Protein AF-0000000085539404 (afdb_homodimer)

Structure (mmCIF, N/CA/C/O backbone):
data_AF-0000000085539404-model_v1
#
loop_
_entity.id
_entity.type
_entity.pdbx_description
1 polymer 'Dynein light chain'
#
loop_
_atom_site.group_PDB
_atom_site.id
_atom_site.type_symbol
_atom_site.label_atom_id
_atom_site.label_alt_id
_atom_site.label_comp_id
_atom_site.label_asym_id
_atom_site.label_entity_id
_atom_site.label_seq_id
_atom_site.pdbx_PDB_ins_code
_atom_site.Cartn_x
_atom_site.Cartn_y
_atom_site.Cartn_z
_atom_site.occupancy
_atom_site.B_iso_or_equiv
_atom_site.auth_seq_id
_atom_site.auth_comp_id
_atom_site.auth_asym_id
_atom_site.auth_atom_id
_atom_site.pdbx_PDB_model_num
ATOM 1 N N . MET A 1 1 ? -11.352 10.844 -4.129 1 86.5 1 MET A N 1
ATOM 2 C CA . MET A 1 1 ? -11.898 11.07 -2.793 1 86.5 1 MET A CA 1
ATOM 3 C C . MET A 1 1 ? -12.414 12.5 -2.652 1 86.5 1 MET A C 1
ATOM 5 O O . MET A 1 1 ? -11.75 13.445 -3.074 1 86.5 1 MET A O 1
ATOM 9 N N . PRO A 1 2 ? -13.594 12.656 -1.964 1 87 2 PRO A N 1
ATOM 10 C CA . PRO A 1 2 ? -14.109 14.008 -1.736 1 87 2 PRO A CA 1
ATOM 11 C C . PRO A 1 2 ? -13.109 14.906 -1.017 1 87 2 PRO A C 1
ATOM 13 O O . PRO A 1 2 ? -12.375 14.438 -0.142 1 87 2 PRO A O 1
ATOM 16 N N . GLY A 1 3 ? -13.164 16.281 -1.336 1 88.19 3 GLY A N 1
ATOM 17 C CA . GLY A 1 3 ? -12.211 17.25 -0.795 1 88.19 3 GLY A CA 1
ATOM 18 C C . GLY A 1 3 ? -12.211 17.297 0.721 1 88.19 3 GLY A C 1
ATOM 19 O O . GLY A 1 3 ? -11.148 17.406 1.342 1 88.19 3 GLY A O 1
ATOM 20 N N . THR A 1 4 ? -13.391 17.234 1.238 1 89.56 4 THR A N 1
ATOM 21 C CA . THR A 1 4 ? -13.5 17.312 2.689 1 89.56 4 THR A CA 1
ATOM 22 C C . THR A 1 4 ? -12.789 16.141 3.352 1 89.56 4 THR A C 1
ATOM 24 O O . THR A 1 4 ? -12.148 16.297 4.391 1 89.56 4 THR A O 1
ATOM 27 N N . MET A 1 5 ? -12.93 14.992 2.771 1 88.38 5 MET A N 1
ATOM 28 C CA . MET A 1 5 ? -12.289 13.789 3.301 1 88.38 5 MET A CA 1
ATOM 29 C C . MET A 1 5 ? -10.773 13.875 3.172 1 88.38 5 MET A C 1
ATOM 31 O O . MET A 1 5 ? -10.047 13.5 4.09 1 88.38 5 MET A O 1
ATOM 35 N N . GLN A 1 6 ? -10.383 14.422 2.049 1 89.31 6 GLN A N 1
ATOM 36 C CA . GLN A 1 6 ? -8.945 14.594 1.837 1 89.31 6 GLN A CA 1
ATOM 37 C C . GLN A 1 6 ? -8.344 15.531 2.881 1 89.31 6 GLN A C 1
ATOM 39 O O . GLN A 1 6 ? -7.281 15.25 3.434 1 89.31 6 GLN A O 1
ATOM 44 N N . GLU A 1 7 ? -9.047 16.578 3.096 1 91.62 7 GLU A N 1
ATOM 45 C CA . GLU A 1 7 ? -8.578 17.547 4.082 1 91.62 7 GLU A CA 1
ATOM 46 C C . GLU A 1 7 ? -8.531 16.938 5.477 1 91.62 7 GLU A C 1
ATOM 48 O O . GLU A 1 7 ? -7.594 17.188 6.238 1 91.62 7 GLU A O 1
ATOM 53 N N . ARG A 1 8 ? -9.508 16.234 5.75 1 91.31 8 ARG A N 1
ATOM 54 C CA . ARG A 1 8 ? -9.539 15.57 7.051 1 91.31 8 ARG A CA 1
ATOM 55 C C . ARG A 1 8 ? -8.367 14.617 7.211 1 91.31 8 ARG A C 1
ATOM 57 O O . ARG A 1 8 ? -7.738 14.562 8.273 1 91.31 8 ARG A O 1
ATOM 64 N N . ALA A 1 9 ? -8.125 13.852 6.195 1 91.38 9 ALA A N 1
ATOM 65 C CA . ALA A 1 9 ? -6.992 12.922 6.238 1 91.38 9 ALA A CA 1
ATOM 66 C C . ALA A 1 9 ? -5.684 13.672 6.477 1 91.38 9 ALA A C 1
ATOM 68 O O . ALA A 1 9 ? -4.879 13.273 7.324 1 91.38 9 ALA A O 1
ATOM 69 N N . PHE A 1 10 ? -5.484 14.812 5.824 1 93.56 10 PHE A N 1
ATOM 70 C CA . PHE A 1 10 ? -4.266 15.602 5.945 1 93.56 10 PHE A CA 1
ATOM 71 C C . PHE A 1 10 ? -4.137 16.188 7.348 1 93.56 10 PHE A C 1
ATOM 73 O O . PHE A 1 10 ? -3.084 16.078 7.977 1 93.56 10 PHE A O 1
ATOM 80 N N . ARG A 1 11 ? -5.191 16.719 7.742 1 93.44 11 ARG A N 1
ATOM 81 C CA . ARG A 1 11 ? -5.168 17.391 9.039 1 93.44 11 ARG A CA 1
ATOM 82 C C . ARG A 1 11 ? -4.934 16.375 10.164 1 93.44 11 ARG A C 1
ATOM 84 O O . ARG A 1 11 ? -4.207 16.672 11.117 1 93.44 11 ARG A O 1
ATOM 91 N N . SER A 1 12 ? -5.582 15.258 10.055 1 92.94 12 SER A N 1
ATOM 92 C CA . SER A 1 12 ? -5.383 14.219 11.062 1 92.94 12 SER A CA 1
ATOM 93 C C . SER A 1 12 ? -3.932 13.75 11.086 1 92.94 12 SER A C 1
ATOM 95 O O . SER A 1 12 ? -3.363 13.539 12.164 1 92.94 12 SER A O 1
ATOM 97 N N . THR A 1 13 ? -3.361 13.594 9.953 1 92.56 13 THR A N 1
ATOM 98 C CA . THR A 1 13 ? -1.972 13.156 9.859 1 92.56 13 THR A CA 1
ATOM 99 C C . THR A 1 13 ? -1.034 14.203 10.461 1 92.56 13 THR A C 1
ATOM 101 O O . THR A 1 13 ? -0.138 13.867 11.234 1 92.56 13 THR A O 1
ATOM 104 N N . ARG A 1 14 ? -1.287 15.445 10.109 1 93.44 14 ARG A N 1
ATOM 105 C CA . ARG A 1 14 ? -0.462 16.531 10.633 1 93.44 14 ARG A CA 1
ATOM 106 C C . ARG A 1 14 ? -0.542 16.594 12.156 1 93.44 14 ARG A C 1
ATOM 108 O O . ARG A 1 14 ? 0.482 16.703 12.836 1 93.44 14 ARG A O 1
ATOM 115 N N . ALA A 1 15 ? -1.717 16.484 12.586 1 93.88 15 ALA A N 1
ATOM 116 C CA . ALA A 1 15 ? -1.908 16.516 14.031 1 93.88 15 ALA A CA 1
ATOM 117 C C . ALA A 1 15 ? -1.168 15.367 14.703 1 93.88 15 ALA A C 1
ATOM 119 O O . ALA A 1 15 ? -0.54 15.547 15.75 1 93.88 15 ALA A O 1
ATOM 120 N N . PHE A 1 16 ? -1.244 14.211 14.164 1 92.69 16 PHE A N 1
ATOM 121 C CA . PHE A 1 16 ? -0.59 13.031 14.719 1 92.69 16 PHE A CA 1
ATOM 122 C C . PHE A 1 16 ? 0.923 13.211 14.742 1 92.69 16 PHE A C 1
ATOM 124 O O . PHE A 1 16 ? 1.573 12.938 15.75 1 92.69 16 PHE A O 1
ATOM 131 N N . LEU A 1 17 ? 1.469 13.688 13.672 1 92.06 17 LEU A N 1
ATOM 132 C CA . LEU A 1 17 ? 2.916 13.859 13.594 1 92.06 17 LEU A CA 1
ATOM 133 C C . LEU A 1 17 ? 3.391 14.945 14.547 1 92.06 17 LEU A C 1
ATOM 135 O O . LEU A 1 17 ? 4.453 14.812 15.164 1 92.06 17 LEU A O 1
ATOM 139 N N . ASP A 1 18 ? 2.613 16 14.617 1 92.69 18 ASP A N 1
ATOM 140 C CA . ASP A 1 18 ? 2.953 17.078 15.547 1 92.69 18 ASP A CA 1
ATOM 141 C C . ASP A 1 18 ? 2.957 16.562 16.984 1 92.69 18 ASP A C 1
ATOM 143 O O . ASP A 1 18 ? 3.816 16.953 17.781 1 92.69 18 ASP A O 1
ATOM 147 N N . ALA A 1 19 ? 2.006 15.742 17.266 1 92.44 19 ALA A N 1
ATOM 148 C CA . ALA A 1 19 ? 1.907 15.188 18.609 1 92.44 19 ALA A CA 1
ATOM 149 C C . ALA A 1 19 ? 3.072 14.25 18.906 1 92.44 19 ALA A C 1
ATOM 151 O O . ALA A 1 19 ? 3.436 14.047 20.062 1 92.44 19 ALA A O 1
ATOM 152 N N . ASN A 1 20 ? 3.6 13.633 17.953 1 88.75 20 ASN A N 1
ATOM 153 C CA . ASN A 1 20 ? 4.699 12.688 18.109 1 88.75 20 ASN A CA 1
ATOM 154 C C . ASN A 1 20 ? 6.012 13.258 17.578 1 88.75 20 ASN A C 1
ATOM 156 O O . ASN A 1 20 ? 6.883 12.516 17.125 1 88.75 20 ASN A O 1
ATOM 160 N N . CYS A 1 21 ? 6.156 14.516 17.656 1 81.06 21 CYS A N 1
ATOM 161 C CA . CYS A 1 21 ? 7.277 15.227 17.062 1 81.06 21 CYS A CA 1
ATOM 162 C C . CYS A 1 21 ? 8.578 14.898 17.766 1 81.06 21 CYS A C 1
ATOM 164 O O . CYS A 1 21 ? 9.664 15.102 17.219 1 81.06 21 CYS A O 1
ATOM 166 N N . HIS A 1 22 ? 8.484 14.344 18.828 1 85.31 22 HIS A N 1
ATOM 167 C CA . HIS A 1 22 ? 9.672 14.008 19.594 1 85.31 22 HIS A CA 1
ATOM 168 C C . HIS A 1 22 ? 10.328 12.734 19.062 1 85.31 22 HIS A C 1
ATOM 170 O O . HIS A 1 22 ? 11.484 12.445 19.391 1 85.31 22 HIS A O 1
ATOM 176 N N . ASP A 1 23 ? 9.539 12.008 18.344 1 79 23 ASP A N 1
ATOM 177 C CA . ASP A 1 23 ? 10.078 10.797 17.734 1 79 23 ASP A CA 1
ATOM 178 C C . ASP A 1 23 ? 10.891 11.133 16.484 1 79 23 ASP A C 1
ATOM 180 O O . ASP A 1 23 ? 10.336 11.531 15.461 1 79 23 ASP A O 1
ATOM 184 N N . LYS A 1 24 ? 12.297 11.039 16.547 1 78.44 24 LYS A N 1
ATOM 185 C CA . LYS A 1 24 ? 13.195 11.422 15.461 1 78.44 24 LYS A CA 1
ATOM 186 C C . LYS A 1 24 ? 13.125 10.438 14.305 1 78.44 24 LYS A C 1
ATOM 188 O O . LYS A 1 24 ? 13.461 10.781 13.164 1 78.44 24 LYS A O 1
ATOM 193 N N . ARG A 1 25 ? 12.742 9.242 14.602 1 78.56 25 ARG A N 1
ATOM 194 C CA . ARG A 1 25 ? 12.641 8.227 13.562 1 78.56 25 ARG A CA 1
ATOM 195 C C . ARG A 1 25 ? 11.328 7.449 13.688 1 78.56 25 ARG A C 1
ATOM 197 O O . ARG A 1 25 ? 11.32 6.309 14.156 1 78.56 25 ARG A O 1
ATOM 204 N N . PRO A 1 26 ? 10.281 8.133 13.227 1 83.06 26 PRO A N 1
ATOM 205 C CA . PRO A 1 26 ? 9.008 7.414 13.367 1 83.06 26 PRO A CA 1
ATOM 206 C C . PRO A 1 26 ? 8.945 6.152 12.508 1 83.06 26 PRO A C 1
ATOM 208 O O . PRO A 1 26 ? 9.438 6.152 11.367 1 83.06 26 PRO A O 1
ATOM 211 N N . ASN A 1 27 ? 8.547 5.125 13.117 1 87.19 27 ASN A N 1
ATOM 212 C CA . ASN A 1 27 ? 8.312 3.891 12.375 1 87.19 27 ASN A CA 1
ATOM 213 C C . ASN A 1 27 ? 7.152 4.039 11.391 1 87.19 27 ASN A C 1
ATOM 215 O O . ASN A 1 27 ? 6.012 4.266 11.805 1 87.19 27 ASN A O 1
ATOM 219 N N . PRO A 1 28 ? 7.523 3.877 10.141 1 90.25 28 PRO A N 1
ATOM 220 C CA . PRO A 1 28 ? 6.473 4.102 9.141 1 90.25 28 PRO A CA 1
ATOM 221 C C . PRO A 1 28 ? 5.289 3.156 9.305 1 90.25 28 PRO A C 1
ATOM 223 O O . PRO A 1 28 ? 4.148 3.535 9.023 1 90.25 28 PRO A O 1
ATOM 226 N N . THR A 1 29 ? 5.508 1.984 9.727 1 90.19 29 THR A N 1
ATOM 227 C CA . THR A 1 29 ? 4.422 1.031 9.945 1 90.19 29 THR A CA 1
ATOM 228 C C . THR A 1 29 ? 3.475 1.527 11.031 1 90.19 29 THR A C 1
ATOM 230 O O . THR A 1 29 ? 2.254 1.43 10.891 1 90.19 29 THR A O 1
ATOM 233 N N . ARG A 1 30 ? 4.039 2.016 12.023 1 90.31 30 ARG A N 1
ATOM 234 C CA . ARG A 1 30 ? 3.23 2.547 13.117 1 90.31 30 ARG A CA 1
ATOM 235 C C . ARG A 1 30 ? 2.449 3.779 12.672 1 90.31 30 ARG A C 1
ATOM 237 O O . ARG A 1 30 ? 1.297 3.967 13.07 1 90.31 30 ARG A O 1
ATOM 244 N N . LEU A 1 31 ? 3.053 4.531 11.891 1 92.31 31 LEU A N 1
ATOM 245 C CA . LEU A 1 31 ? 2.375 5.703 11.352 1 92.31 31 LEU A CA 1
ATOM 246 C C . LEU A 1 31 ? 1.154 5.297 10.539 1 92.31 31 LEU A C 1
ATOM 248 O O . LEU A 1 31 ? 0.063 5.836 10.727 1 92.31 31 LEU A O 1
ATOM 252 N N . ALA A 1 32 ? 1.372 4.34 9.688 1 93.25 32 ALA A N 1
ATOM 253 C CA . ALA A 1 32 ? 0.282 3.861 8.836 1 93.25 32 ALA A CA 1
ATOM 254 C C . ALA A 1 32 ? -0.858 3.297 9.68 1 93.25 32 ALA A C 1
ATOM 256 O O . ALA A 1 32 ? -2.029 3.586 9.43 1 93.25 32 ALA A O 1
ATOM 257 N N . MET A 1 33 ? -0.507 2.539 10.68 1 89.94 33 MET A N 1
ATOM 258 C CA . MET A 1 33 ? -1.498 1.92 11.555 1 89.94 33 MET A CA 1
ATOM 259 C C . MET A 1 33 ? -2.307 2.98 12.297 1 89.94 33 MET A C 1
ATOM 261 O O . MET A 1 33 ? -3.539 2.938 12.297 1 89.94 33 MET A O 1
ATOM 265 N N . CYS A 1 34 ? -1.654 3.926 12.891 1 90.56 34 CYS A N 1
ATOM 266 C CA . CYS A 1 34 ? -2.316 4.949 13.695 1 90.56 34 CYS A CA 1
ATOM 267 C C . CYS A 1 34 ? -3.205 5.832 12.828 1 90.56 34 CYS A C 1
ATOM 269 O O . CYS A 1 34 ? -4.332 6.148 13.203 1 90.56 34 CYS A O 1
ATOM 271 N N . LEU A 1 35 ? -2.709 6.156 11.719 1 90.56 35 LEU A N 1
ATOM 272 C CA . LEU A 1 35 ? -3.482 7.012 10.828 1 90.56 35 LEU A CA 1
ATOM 273 C C . LEU A 1 35 ? -4.75 6.309 10.359 1 90.56 35 LEU A C 1
ATOM 275 O O . LEU A 1 35 ? -5.832 6.902 10.352 1 90.56 35 LEU A O 1
ATOM 279 N N . LYS A 1 36 ? -4.598 5.113 9.922 1 88.69 36 LYS A N 1
ATOM 280 C CA . LYS A 1 36 ? -5.773 4.352 9.508 1 88.69 36 LYS A CA 1
ATOM 281 C C . LYS A 1 36 ? -6.801 4.277 10.633 1 88.69 36 LYS A C 1
ATOM 283 O O . LYS A 1 36 ? -7.992 4.488 10.406 1 88.69 36 LYS A O 1
ATOM 288 N N . LYS A 1 37 ? -6.348 3.99 11.742 1 87.25 37 LYS A N 1
ATOM 289 C CA . LYS A 1 37 ? -7.25 3.865 12.883 1 87.25 37 LYS A CA 1
ATOM 290 C C . LYS A 1 37 ? -7.965 5.184 13.164 1 87.25 37 LYS A C 1
ATOM 292 O O . LYS A 1 37 ? -9.18 5.207 13.391 1 87.25 37 LYS A O 1
ATOM 297 N N . VAL A 1 38 ? -7.246 6.234 13.141 1 85.75 38 VAL A N 1
ATOM 298 C CA . VAL A 1 38 ? -7.801 7.555 13.414 1 85.75 38 VAL A CA 1
ATOM 299 C C . VAL A 1 38 ? -8.82 7.918 12.336 1 85.75 38 VAL A C 1
ATOM 301 O O . VAL A 1 38 ? -9.914 8.391 12.641 1 85.75 38 VAL A O 1
ATOM 304 N N . LEU A 1 39 ? -8.492 7.59 11.156 1 84.12 39 LEU A N 1
ATOM 305 C CA . LEU A 1 39 ? -9.344 7.98 10.039 1 84.12 39 LEU A CA 1
ATOM 306 C C . LEU A 1 39 ? -10.578 7.086 9.961 1 84.12 39 LEU A C 1
ATOM 308 O O . LEU A 1 39 ? -11.688 7.57 9.719 1 84.12 39 LEU A O 1
ATOM 312 N N . VAL A 1 40 ? -10.359 5.871 10.109 1 77.56 40 VAL A N 1
ATOM 313 C CA . VAL A 1 40 ? -11.469 4.93 10.031 1 77.56 40 VAL A CA 1
ATOM 314 C C . VAL A 1 40 ? -12.43 5.176 11.195 1 77.56 40 VAL A C 1
ATOM 316 O O . VAL A 1 40 ? -13.641 4.945 11.07 1 77.56 40 VAL A O 1
ATOM 319 N N . GLY A 1 41 ? -11.922 5.566 12.281 1 78.12 41 GLY A N 1
ATOM 320 C CA . GLY A 1 41 ? -12.758 5.922 13.414 1 78.12 41 GLY A CA 1
ATOM 321 C C . GLY A 1 41 ? -13.562 7.188 13.195 1 78.12 41 GLY A C 1
ATOM 322 O O . GLY A 1 41 ? -14.539 7.438 13.906 1 78.12 41 GLY A O 1
ATOM 323 N N . ASP A 1 42 ? -13.195 7.832 12.219 1 77.94 42 ASP A N 1
ATOM 324 C CA . ASP A 1 42 ? -13.875 9.078 11.875 1 77.94 42 ASP A CA 1
ATOM 325 C C . ASP A 1 42 ? -15.125 8.812 11.047 1 77.94 42 ASP A C 1
ATOM 327 O O . ASP A 1 42 ? -15.164 7.867 10.25 1 77.94 42 ASP A O 1
ATOM 331 N N . GLN A 1 43 ? -16.188 9.578 11.234 1 73.31 43 GLN A N 1
ATOM 332 C CA . GLN A 1 43 ? -17.5 9.391 10.602 1 73.31 43 GLN A CA 1
ATOM 333 C C . GLN A 1 43 ? -17.391 9.453 9.078 1 73.31 43 GLN A C 1
ATOM 335 O O . GLN A 1 43 ? -18.141 8.789 8.367 1 73.31 43 GLN A O 1
ATOM 340 N N . GLU A 1 44 ? -16.484 10.242 8.711 1 73.19 44 GLU A N 1
ATOM 341 C CA . GLU A 1 44 ? -16.344 10.43 7.273 1 73.19 44 GLU A CA 1
ATOM 342 C C . GLU A 1 44 ? -15.766 9.18 6.605 1 73.19 44 GLU A C 1
ATOM 344 O O . GLU A 1 44 ? -16.094 8.867 5.465 1 73.19 44 GLU A O 1
ATOM 349 N N . PHE A 1 45 ? -14.93 8.508 7.316 1 77.38 45 PHE A N 1
ATOM 350 C CA . PHE A 1 45 ? -14.273 7.324 6.781 1 77.38 45 PHE A CA 1
ATOM 351 C C . PHE A 1 45 ? -14.992 6.059 7.238 1 77.38 45 PHE A C 1
ATOM 353 O O . PHE A 1 45 ? -14.734 4.973 6.711 1 77.38 45 PHE A O 1
ATOM 360 N N . ASP A 1 46 ? -15.758 6.168 8.312 1 63.75 46 ASP A N 1
ATOM 361 C CA . ASP A 1 46 ? -16.406 5.07 9.016 1 63.75 46 ASP A CA 1
ATOM 362 C C . ASP A 1 46 ? -17.406 4.352 8.109 1 63.75 46 ASP A C 1
ATOM 364 O O . ASP A 1 46 ? -18.297 3.635 8.594 1 63.75 46 ASP A O 1
ATOM 368 N N . GLY A 1 47 ? -17.438 4.723 6.969 1 54.44 47 GLY A N 1
ATOM 369 C CA . GLY A 1 47 ? -18.5 3.949 6.352 1 54.44 47 GLY A CA 1
ATOM 370 C C . GLY A 1 47 ? -18.469 2.48 6.727 1 54.44 47 GLY A C 1
ATOM 371 O O . GLY A 1 47 ? -17.562 2.037 7.441 1 54.44 47 GLY A O 1
ATOM 372 N N . ALA A 1 48 ? -19.594 1.77 6.512 1 47.34 48 ALA A N 1
ATOM 373 C CA . ALA A 1 48 ? -19.906 0.388 6.871 1 47.34 48 ALA A CA 1
ATOM 374 C C . ALA A 1 48 ? -18.641 -0.479 6.855 1 47.34 48 ALA A C 1
ATOM 376 O O . ALA A 1 48 ? -18.562 -1.486 7.562 1 47.34 48 ALA A O 1
ATOM 377 N N . TYR A 1 49 ? -17.609 -0.227 5.973 1 50.41 49 TYR A N 1
ATOM 378 C CA . TYR A 1 49 ? -16.641 -1.306 5.82 1 50.41 49 TYR A CA 1
ATOM 379 C C . TYR A 1 49 ? -15.227 -0.803 6.066 1 50.41 49 TYR A C 1
ATOM 381 O O . TYR A 1 49 ? -14.5 -0.484 5.121 1 50.41 49 TYR A O 1
ATOM 389 N N . GLY A 1 50 ? -14.922 -0.213 7.254 1 54.22 50 GLY A N 1
ATOM 390 C CA . GLY A 1 50 ? -13.578 0.09 7.723 1 54.22 50 GLY A CA 1
ATOM 391 C C . GLY A 1 50 ? -12.539 -0.894 7.227 1 54.22 50 GLY A C 1
ATOM 392 O O . GLY A 1 50 ? -11.383 -0.524 7.008 1 54.22 50 GLY A O 1
ATOM 393 N N . LEU A 1 51 ? -13 -2.096 6.93 1 62.62 51 LEU A N 1
ATOM 394 C CA . LEU A 1 51 ? -12.164 -3.213 6.516 1 62.62 51 LEU A CA 1
ATOM 395 C C . LEU A 1 51 ? -11.609 -2.99 5.109 1 62.62 51 LEU A C 1
ATOM 397 O O . LEU A 1 51 ? -10.625 -3.613 4.719 1 62.62 51 LEU A O 1
ATOM 401 N N . ALA A 1 52 ? -12.125 -1.865 4.57 1 76.19 52 ALA A N 1
ATOM 402 C CA . ALA A 1 52 ? -11.766 -1.732 3.16 1 76.19 52 ALA A CA 1
ATOM 403 C C . ALA A 1 52 ? -10.672 -0.683 2.969 1 76.19 52 ALA A C 1
ATOM 405 O O . ALA A 1 52 ? -10.203 -0.465 1.849 1 76.19 52 ALA A O 1
ATOM 406 N N . TRP A 1 53 ? -10.328 -0.029 4.125 1 86 53 TRP A N 1
ATOM 407 C CA . TRP A 1 53 ? -9.32 1.013 3.988 1 86 53 TRP A CA 1
ATOM 408 C C . TRP A 1 53 ? -7.918 0.446 4.207 1 86 53 TRP A C 1
ATOM 410 O O . TRP A 1 53 ? -7.711 -0.386 5.094 1 86 53 TRP A O 1
ATOM 420 N N . HIS A 1 54 ? -6.965 0.913 3.48 1 88.94 54 HIS A N 1
ATOM 421 C CA . HIS A 1 54 ? -5.547 0.581 3.537 1 88.94 54 HIS A CA 1
ATOM 422 C C . HIS A 1 54 ? -4.688 1.84 3.598 1 88.94 54 HIS A C 1
ATOM 424 O O . HIS A 1 54 ? -4.992 2.838 2.941 1 88.94 54 HIS A O 1
ATOM 430 N N . CYS A 1 55 ? -3.672 1.756 4.387 1 92.94 55 CYS A N 1
ATOM 431 C CA . CYS A 1 55 ? -2.795 2.916 4.512 1 92.94 55 CYS A CA 1
ATOM 432 C C . CYS A 1 55 ? -1.332 2.508 4.395 1 92.94 55 CYS A C 1
ATOM 434 O O . CYS A 1 55 ? -0.915 1.5 4.965 1 92.94 55 CYS A O 1
ATOM 436 N N . ILE A 1 56 ? -0.603 3.252 3.652 1 93.69 56 ILE A N 1
ATOM 437 C CA . ILE A 1 56 ? 0.846 3.129 3.533 1 93.69 56 ILE A CA 1
ATOM 438 C C . ILE A 1 56 ? 1.513 4.422 3.998 1 93.69 56 ILE A C 1
ATOM 440 O O . ILE A 1 56 ? 0.925 5.5 3.9 1 93.69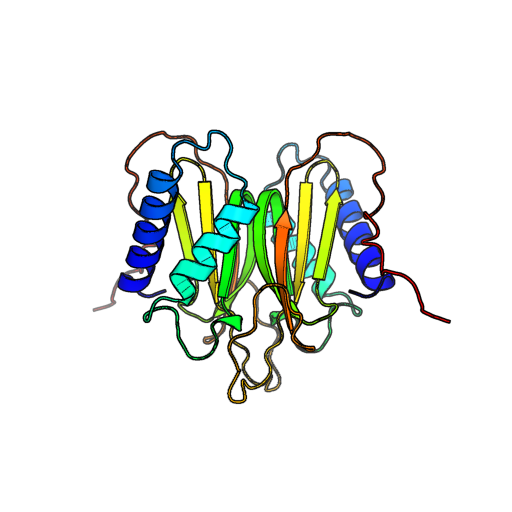 56 ILE A O 1
ATOM 444 N N . ALA A 1 57 ? 2.662 4.332 4.559 1 93.62 57 ALA A N 1
ATOM 445 C CA . ALA A 1 57 ? 3.479 5.48 4.953 1 93.62 57 ALA A CA 1
ATOM 446 C C . ALA A 1 57 ? 4.949 5.242 4.633 1 93.62 57 ALA A C 1
ATOM 448 O O . ALA A 1 57 ? 5.488 4.164 4.91 1 93.62 57 ALA A O 1
ATOM 449 N N . GLY A 1 58 ? 5.547 6.211 4.062 1 91.44 58 GLY A N 1
ATOM 450 C CA . GLY A 1 58 ? 6.961 6.012 3.785 1 91.44 58 GLY A CA 1
ATOM 451 C C . GLY A 1 58 ? 7.598 7.18 3.057 1 91.44 58 GLY A C 1
ATOM 452 O O . GLY A 1 58 ? 6.918 8.156 2.725 1 91.44 58 GLY A O 1
ATOM 453 N N . LYS A 1 59 ? 8.906 7.004 2.83 1 87.81 59 LYS A N 1
ATOM 454 C CA . LYS A 1 59 ? 9.703 8.055 2.203 1 87.81 59 LYS A CA 1
ATOM 455 C C . LYS A 1 59 ? 10 7.727 0.744 1 87.81 59 LYS A C 1
ATOM 457 O O . LYS A 1 59 ? 10.055 8.625 -0.102 1 87.81 59 LYS A O 1
ATOM 462 N N . SER A 1 60 ? 10.141 6.457 0.458 1 87.88 60 SER A N 1
ATOM 463 C CA . SER A 1 60 ? 10.539 6.027 -0.876 1 87.88 60 SER A CA 1
ATOM 464 C C . SER A 1 60 ? 9.875 4.715 -1.26 1 87.88 60 SER A C 1
ATOM 466 O O . SER A 1 60 ? 10.297 3.643 -0.827 1 87.88 60 SER A O 1
ATOM 468 N N . PHE A 1 61 ? 8.914 4.816 -2.053 1 90.44 61 PHE A N 1
ATOM 469 C CA . PHE A 1 61 ? 8.18 3.643 -2.512 1 90.44 61 PHE A CA 1
ATOM 470 C C . PHE A 1 61 ? 7.238 4.008 -3.656 1 90.44 61 PHE A C 1
ATOM 472 O O . PHE A 1 61 ? 7.059 5.188 -3.969 1 90.44 61 PHE A O 1
ATOM 479 N N . GLY A 1 62 ? 6.754 3.041 -4.277 1 91.44 62 GLY A N 1
ATOM 480 C CA . GLY A 1 62 ? 5.699 3.117 -5.273 1 91.44 62 GLY A CA 1
ATOM 481 C C . GLY A 1 62 ? 4.617 2.07 -5.082 1 91.44 62 GLY A C 1
ATOM 482 O O . GLY A 1 62 ? 4.816 1.089 -4.363 1 91.44 62 GLY A O 1
ATOM 483 N N . SER A 1 63 ? 3.471 2.396 -5.664 1 90.56 63 SER A N 1
ATOM 484 C CA . SER A 1 63 ? 2.369 1.461 -5.473 1 90.56 63 SER A CA 1
ATOM 485 C C . SER A 1 63 ? 1.519 1.339 -6.73 1 90.56 63 SER A C 1
ATOM 487 O O . SER A 1 63 ? 1.457 2.27 -7.539 1 90.56 63 SER A O 1
ATOM 489 N N . PHE A 1 64 ? 1.031 0.194 -6.961 1 90 64 PHE A N 1
ATOM 490 C CA . PHE A 1 64 ? 0.017 -0.103 -7.965 1 90 64 PHE A CA 1
ATOM 491 C C . PHE A 1 64 ? -1.153 -0.857 -7.344 1 90 64 PHE A C 1
ATOM 493 O O . PHE A 1 64 ? -1.098 -2.078 -7.188 1 90 64 PHE A O 1
ATOM 500 N N . VAL A 1 65 ? -2.23 -0.017 -7.027 1 88.56 65 VAL A N 1
ATOM 501 C CA . VAL A 1 65 ? -3.342 -0.571 -6.262 1 88.56 65 VAL A CA 1
ATOM 502 C C . VAL A 1 65 ? -4.656 -0.293 -6.984 1 88.56 65 VAL A C 1
ATOM 504 O O . VAL A 1 65 ? -4.742 0.629 -7.801 1 88.56 65 VAL A O 1
ATOM 507 N N . THR A 1 66 ? -5.594 -1.164 -6.699 1 84 66 THR A N 1
ATOM 508 C CA . THR A 1 66 ? -6.953 -0.974 -7.191 1 84 66 THR A CA 1
ATOM 509 C C . THR A 1 66 ? -7.863 -0.462 -6.078 1 84 66 THR A C 1
ATOM 511 O O . THR A 1 66 ? -7.91 -1.043 -4.992 1 84 66 THR A O 1
ATOM 514 N N . HIS A 1 67 ? -8.461 0.686 -6.383 1 81.38 67 HIS A N 1
ATOM 515 C CA . HIS A 1 67 ? -9.305 1.282 -5.355 1 81.38 67 HIS A CA 1
ATOM 516 C C . HIS A 1 67 ? -10.656 1.697 -5.922 1 81.38 67 HIS A C 1
ATOM 518 O O . HIS A 1 67 ? -10.82 1.783 -7.145 1 81.38 67 HIS A O 1
ATOM 524 N N . ALA A 1 68 ? -11.609 1.806 -5.035 1 82.06 68 ALA A N 1
ATOM 525 C CA . ALA A 1 68 ? -12.914 2.326 -5.426 1 82.06 68 ALA A CA 1
ATOM 526 C C . ALA A 1 68 ? -12.797 3.75 -5.961 1 82.06 68 ALA A C 1
ATOM 528 O O . ALA A 1 68 ? -11.938 4.516 -5.523 1 82.06 68 ALA A O 1
ATOM 529 N N . ASN A 1 69 ? -13.672 3.996 -6.879 1 79.19 69 ASN A N 1
ATOM 530 C CA . ASN A 1 69 ? -13.695 5.363 -7.391 1 79.19 69 ASN A CA 1
ATOM 531 C C . ASN A 1 69 ? -13.969 6.375 -6.281 1 79.19 69 ASN A C 1
ATOM 533 O O . ASN A 1 69 ? -14.938 6.23 -5.527 1 79.19 69 ASN A O 1
ATOM 537 N N . GLY A 1 70 ? -13.062 7.355 -6.129 1 81.56 70 GLY A N 1
ATOM 538 C CA . GLY A 1 70 ? -13.188 8.352 -5.078 1 81.56 70 GLY A CA 1
ATOM 539 C C . GLY A 1 70 ? -12.695 7.871 -3.729 1 81.56 70 GLY A C 1
ATOM 540 O O . GLY A 1 70 ? -12.938 8.516 -2.705 1 81.56 70 GLY A O 1
ATOM 541 N N . GLY A 1 71 ? -12.148 6.699 -3.744 1 85.44 71 GLY A N 1
ATOM 542 C CA . GLY A 1 71 ? -11.664 6.109 -2.504 1 85.44 71 GLY A CA 1
ATOM 543 C C . GLY A 1 71 ? -10.156 6.16 -2.365 1 85.44 71 GLY A C 1
ATOM 544 O O . GLY A 1 71 ? -9.555 5.297 -1.723 1 85.44 71 GLY A O 1
ATOM 545 N N . PHE A 1 72 ? -9.578 7.172 -3.016 1 88 72 PHE A N 1
ATOM 546 C CA . PHE A 1 72 ? -8.125 7.242 -2.969 1 88 72 PHE A CA 1
ATOM 547 C C . PHE A 1 72 ? -7.66 8.664 -2.695 1 88 72 PHE A C 1
ATOM 549 O O . PHE A 1 72 ? -8.172 9.617 -3.285 1 88 72 PHE A O 1
ATOM 556 N N . VAL A 1 73 ? -6.668 8.766 -1.768 1 89.12 73 VAL A N 1
ATOM 557 C CA . VAL A 1 73 ? -5.977 10.031 -1.551 1 89.12 73 VAL A CA 1
ATOM 558 C C . VAL A 1 73 ? -4.488 9.781 -1.323 1 89.12 73 VAL A C 1
ATOM 560 O O . VAL A 1 73 ? -4.109 8.758 -0.75 1 89.12 73 VAL A O 1
ATOM 563 N N . TYR A 1 74 ? -3.707 10.664 -1.878 1 88.38 74 TYR A N 1
ATOM 564 C CA . TYR A 1 74 ? -2.26 10.656 -1.707 1 88.38 74 TYR A CA 1
ATOM 565 C C . TYR A 1 74 ? -1.75 12.031 -1.307 1 88.38 74 TYR A C 1
ATOM 567 O O . TYR A 1 74 ? -2.01 13.023 -1.997 1 88.38 74 TYR A O 1
ATOM 575 N N . PHE A 1 75 ? -1.001 12.078 -0.172 1 88.62 75 PHE A N 1
ATOM 576 C CA . PHE A 1 75 ? -0.469 13.359 0.27 1 88.62 75 PHE A CA 1
ATOM 577 C C . PHE A 1 75 ? 0.855 13.18 1.001 1 88.62 75 PHE A C 1
ATOM 579 O O . PHE A 1 75 ? 1.23 12.055 1.341 1 88.62 75 PHE A O 1
ATOM 586 N N . SER A 1 76 ? 1.573 14.242 1.187 1 88.62 76 SER A N 1
ATOM 587 C CA . SER A 1 76 ? 2.859 14.219 1.878 1 88.62 76 SER A CA 1
ATOM 588 C C . SER A 1 76 ? 2.855 15.156 3.084 1 88.62 76 SER A C 1
ATOM 590 O O . SER A 1 76 ? 2.236 16.219 3.049 1 88.62 76 SER A O 1
ATOM 592 N N . VAL A 1 77 ? 3.479 14.664 4.145 1 88.38 77 VAL A N 1
ATOM 593 C CA . VAL A 1 77 ? 3.717 15.469 5.336 1 88.38 77 VAL A CA 1
ATOM 594 C C . VAL A 1 77 ? 5.152 15.281 5.812 1 88.38 77 VAL A C 1
ATOM 596 O O . VAL A 1 77 ? 5.566 14.156 6.125 1 88.38 77 VAL A O 1
ATOM 599 N N . ASP A 1 78 ? 5.984 16.344 6.004 1 86.62 78 ASP A N 1
ATOM 600 C CA . ASP A 1 78 ? 7.352 16.312 6.508 1 86.62 78 ASP A CA 1
ATOM 601 C C . ASP A 1 78 ? 8.172 15.242 5.789 1 86.62 78 ASP A C 1
ATOM 603 O O . ASP A 1 78 ? 8.828 14.422 6.43 1 86.62 78 ASP A O 1
ATOM 607 N N . ASN A 1 79 ? 8.148 15.031 4.605 1 83.69 79 ASN A N 1
ATOM 608 C CA . ASN A 1 79 ? 8.945 14.164 3.746 1 83.69 79 ASN A CA 1
ATOM 609 C C . ASN A 1 79 ? 8.43 12.727 3.768 1 83.69 79 ASN A C 1
ATOM 611 O O . ASN A 1 79 ? 9.125 11.805 3.328 1 83.69 79 ASN A O 1
ATOM 615 N N . LEU A 1 80 ? 7.309 12.555 4.391 1 89.38 80 LEU A N 1
ATOM 616 C CA . LEU A 1 80 ? 6.637 11.266 4.355 1 89.38 80 LEU A CA 1
ATOM 617 C C . LEU A 1 80 ? 5.422 11.312 3.432 1 89.38 80 LEU A C 1
ATOM 619 O O . LEU A 1 80 ? 4.707 12.312 3.387 1 89.38 80 LEU A O 1
ATOM 623 N N . CYS A 1 81 ? 5.234 10.211 2.764 1 90 81 CYS A N 1
ATOM 624 C CA . CYS A 1 81 ? 4.07 10.094 1.889 1 90 81 CYS A CA 1
ATOM 625 C C . CYS A 1 81 ? 3.061 9.102 2.453 1 90 81 CYS A C 1
ATOM 627 O O . CYS A 1 81 ? 3.439 8.102 3.064 1 90 81 CYS A O 1
ATOM 629 N N . PHE A 1 82 ? 1.735 9.445 2.174 1 91.44 82 PHE A N 1
ATOM 630 C CA . PHE A 1 82 ? 0.659 8.664 2.766 1 91.44 82 PHE A CA 1
ATOM 631 C C . PHE A 1 82 ? -0.415 8.352 1.73 1 91.44 82 PHE A C 1
ATOM 633 O O . PHE A 1 82 ? -1.385 9.094 1.589 1 91.44 82 PHE A O 1
ATOM 640 N N . PRO A 1 83 ? -0.307 7.285 1.051 1 91.62 83 PRO A N 1
ATOM 641 C CA . PRO A 1 83 ? -1.469 6.805 0.298 1 91.62 83 PRO A CA 1
ATOM 642 C C . PRO A 1 83 ? -2.518 6.145 1.188 1 91.62 83 PRO A C 1
ATOM 644 O O . PRO A 1 83 ? -2.182 5.301 2.023 1 91.62 83 PRO A O 1
ATOM 647 N N . LEU A 1 84 ? -3.701 6.59 1.052 1 90.31 84 LEU A N 1
ATOM 648 C CA . LEU A 1 84 ? -4.891 6.027 1.685 1 90.31 84 LEU A CA 1
ATOM 649 C C . LEU A 1 84 ? -5.945 5.672 0.642 1 90.31 84 LEU A C 1
ATOM 651 O O . LEU A 1 84 ? -6.277 6.496 -0.214 1 90.31 84 LEU A O 1
ATOM 655 N N . PHE A 1 85 ? -6.348 4.332 0.695 1 87.69 85 PHE A N 1
ATOM 656 C CA . PHE A 1 85 ? -7.312 3.975 -0.339 1 87.69 85 PHE A CA 1
ATOM 657 C C . PHE A 1 85 ? -8.273 2.902 0.161 1 87.69 85 PHE A C 1
ATOM 659 O O . PHE A 1 85 ? -7.957 2.164 1.097 1 87.69 85 PHE A O 1
ATOM 666 N N . LYS A 1 86 ? -9.422 2.98 -0.479 1 87.12 86 LYS A N 1
ATOM 667 C CA . LYS A 1 86 ? -10.484 2.035 -0.161 1 87.12 86 LYS A CA 1
ATOM 668 C C . LYS A 1 86 ? -10.727 1.068 -1.317 1 87.12 86 LYS A C 1
ATOM 670 O O . LYS A 1 86 ? -10.734 1.475 -2.48 1 87.12 86 LYS A O 1
ATOM 675 N N . THR A 1 87 ? -10.797 -0.21 -0.954 1 81.75 87 THR A N 1
ATOM 676 C CA . THR A 1 87 ? -11.133 -1.179 -1.993 1 81.75 87 THR A CA 1
ATOM 677 C C . THR A 1 87 ? -12.609 -1.556 -1.926 1 81.75 87 THR A C 1
ATOM 679 O O . THR A 1 87 ? -13.258 -1.368 -0.894 1 81.75 87 THR A O 1
ATOM 682 N N . GLU A 1 88 ? -13.25 -1.768 -3.172 1 67.25 88 GLU A N 1
ATOM 683 C CA . GLU A 1 88 ? -14.664 -2.145 -3.197 1 67.25 88 GLU A CA 1
ATOM 684 C C . GLU A 1 88 ? -14.828 -3.646 -3.404 1 67.25 88 GLU A C 1
ATOM 686 O O . GLU A 1 88 ? -14.062 -4.266 -4.145 1 67.25 88 GLU A O 1
ATOM 691 N N . VAL A 1 89 ? -15.508 -4.32 -2.5 1 53.5 89 VAL A N 1
ATOM 692 C CA . VAL A 1 89 ? -15.852 -5.734 -2.613 1 53.5 89 VAL A CA 1
ATOM 693 C C . VAL A 1 89 ? -17.094 -5.895 -3.484 1 53.5 89 VAL A C 1
ATOM 695 O O . VAL A 1 89 ? -18.188 -5.441 -3.113 1 53.5 89 VAL A O 1
ATOM 698 N N . ARG A 1 90 ? -17.172 -5.422 -4.59 1 50.06 90 ARG A N 1
ATOM 699 C CA . ARG A 1 90 ? -18.469 -5.723 -5.203 1 50.06 90 ARG A CA 1
ATOM 700 C C . ARG A 1 90 ? -18.547 -7.18 -5.648 1 50.06 90 ARG A C 1
ATOM 702 O O . ARG A 1 90 ? -17.531 -7.77 -6.027 1 50.06 90 ARG A O 1
ATOM 709 N N . PRO A 1 91 ? -19.656 -7.781 -5.281 1 45.12 91 PRO A N 1
ATOM 710 C CA . PRO A 1 91 ? -19.906 -9.141 -5.781 1 45.12 91 PRO A CA 1
ATOM 711 C C . PRO A 1 91 ? -19.5 -9.305 -7.246 1 45.12 91 PRO A C 1
ATOM 713 O O . PRO A 1 91 ? -19.75 -8.422 -8.07 1 45.12 91 PRO A O 1
ATOM 716 N N . LEU A 1 92 ? -18.328 -9.961 -7.473 1 42.44 92 LEU A N 1
ATOM 717 C CA . LEU A 1 92 ? -17.75 -10.227 -8.789 1 42.44 92 LEU A CA 1
ATOM 718 C C . LEU A 1 92 ? -18.844 -10.547 -9.797 1 42.44 92 LEU A C 1
ATOM 720 O O . LEU A 1 92 ? -19.469 -11.609 -9.734 1 42.44 92 LEU A O 1
ATOM 724 N N . ILE A 1 93 ? -19.859 -9.82 -9.992 1 43.53 93 ILE A N 1
ATOM 725 C CA . ILE A 1 93 ? -20.375 -10.227 -11.289 1 43.53 93 ILE A CA 1
ATOM 726 C C . ILE A 1 93 ? -19.219 -10.367 -12.281 1 43.53 93 ILE A C 1
ATOM 728 O O . ILE A 1 93 ? -18.188 -9.711 -12.141 1 43.53 93 ILE A O 1
ATOM 732 N N . LYS A 1 94 ? -19.188 -11.188 -13.398 1 44.19 94 LYS A N 1
ATOM 733 C CA . LYS A 1 94 ? -18.188 -11.578 -14.383 1 44.19 94 LYS A CA 1
ATOM 734 C C . LYS A 1 94 ? -17.281 -10.406 -14.734 1 44.19 94 LYS A C 1
ATOM 736 O O . LYS A 1 94 ? -17.688 -9.477 -15.43 1 44.19 94 LYS A O 1
ATOM 741 N N . PRO A 1 95 ? -16.359 -10.039 -14.023 1 46 95 PRO A N 1
ATOM 742 C CA . PRO A 1 95 ? -15.648 -8.773 -14.219 1 46 95 PRO A CA 1
ATOM 743 C C . PRO A 1 95 ? -14.727 -8.812 -15.445 1 46 95 PRO A C 1
ATOM 745 O O . PRO A 1 95 ? -14.094 -9.836 -15.719 1 46 95 PRO A O 1
ATOM 748 N N . LYS A 1 96 ? -15 -8.102 -16.5 1 47.66 96 LYS A N 1
ATOM 749 C CA . LYS A 1 96 ? -14.039 -7.848 -17.578 1 47.66 96 LYS A CA 1
ATOM 750 C C . LYS A 1 96 ? -12.711 -7.355 -17.016 1 47.66 96 LYS A C 1
ATOM 752 O O . LYS A 1 96 ? -12.68 -6.559 -16.078 1 47.66 96 LYS A O 1
ATOM 757 N N . PRO A 1 97 ? -11.719 -8.016 -17.344 1 47.94 97 PRO A N 1
ATOM 758 C CA . PRO A 1 97 ? -10.406 -7.602 -16.844 1 47.94 97 PRO A CA 1
ATOM 759 C C . PRO A 1 97 ? -10.219 -6.086 -16.844 1 47.94 97 PRO A C 1
ATOM 761 O O . PRO A 1 97 ? -10.516 -5.426 -17.844 1 47.94 97 PRO A O 1
ATOM 764 N N . PRO A 1 98 ? -10.219 -5.457 -15.734 1 45.88 98 PRO A N 1
ATOM 765 C CA . PRO A 1 98 ? -10.047 -4.004 -15.781 1 45.88 98 PRO A CA 1
ATOM 766 C C . PRO A 1 98 ? -8.82 -3.574 -16.578 1 45.88 98 PRO A C 1
ATOM 768 O O . PRO A 1 98 ? -7.793 -4.258 -16.562 1 45.88 98 PRO A O 1
ATOM 771 N N . ARG A 1 99 ? -9.023 -2.998 -17.656 1 43.97 99 ARG A N 1
ATOM 772 C CA . ARG A 1 99 ? -7.93 -2.402 -18.406 1 43.97 99 ARG A CA 1
ATOM 773 C C . ARG A 1 99 ? -7.098 -1.477 -17.531 1 43.97 99 ARG A C 1
ATOM 775 O O . ARG A 1 99 ? -7.625 -0.833 -16.625 1 43.97 99 ARG A O 1
ATOM 782 N N . LEU A 1 100 ? -5.816 -1.6 -17.453 1 51.41 100 LEU A N 1
ATOM 783 C CA . LEU A 1 100 ? -4.828 -0.736 -16.812 1 51.41 100 LEU A CA 1
ATOM 784 C C . LEU A 1 100 ? -5.141 0.733 -17.078 1 51.41 100 LEU A C 1
ATOM 786 O O . LEU A 1 100 ? -5.41 1.119 -18.219 1 51.41 100 LEU A O 1
ATOM 790 N N . GLY A 1 101 ? -5.164 1.569 -15.953 1 47.22 101 GLY A N 1
ATOM 791 C CA . GLY A 1 101 ? -5.375 3 -16.109 1 47.22 101 GLY A CA 1
ATOM 792 C C . GLY A 1 101 ? -6.84 3.381 -16.219 1 47.22 101 GLY A C 1
ATOM 793 O O . GLY A 1 101 ? -7.176 4.566 -16.281 1 47.22 101 GLY A O 1
ATOM 794 N N . VAL A 1 102 ? -7.707 2.41 -16.453 1 44.53 102 VAL A N 1
ATOM 795 C CA . VAL A 1 102 ? -9.078 2.814 -16.734 1 44.53 102 VAL A CA 1
ATOM 796 C C . VAL A 1 102 ? -9.961 2.504 -15.523 1 44.53 102 VAL A C 1
ATOM 798 O O . VAL A 1 102 ? -9.898 1.405 -14.969 1 44.53 102 VAL A O 1
ATOM 801 N N . CYS A 1 103 ? -10.352 3.523 -14.875 1 50.91 103 CYS A N 1
ATOM 802 C CA . CYS A 1 103 ? -11.414 3.395 -13.891 1 50.91 103 CYS A CA 1
ATOM 803 C C . CYS A 1 103 ? -12.664 2.787 -14.508 1 50.91 103 CYS A C 1
ATOM 805 O O . CYS A 1 103 ? -13.117 3.232 -15.562 1 50.91 103 CYS A O 1
ATOM 807 N N . ASN A 1 104 ? -12.711 1.535 -14.359 1 50.12 104 ASN A N 1
ATOM 808 C CA . ASN A 1 104 ? -13.945 0.963 -14.875 1 50.12 104 ASN A CA 1
ATOM 809 C C . ASN A 1 104 ? -15.148 1.39 -14.039 1 50.12 104 ASN A C 1
ATOM 811 O O . ASN A 1 104 ? -15.766 0.565 -13.359 1 50.12 104 ASN A O 1
ATOM 815 N N . GLY A 1 105 ? -15.312 2.59 -13.844 1 53.47 105 GLY A N 1
ATOM 816 C CA . GLY A 1 105 ? -16.484 3.123 -13.156 1 53.47 105 GLY A CA 1
ATOM 817 C C . GLY A 1 105 ? -16.391 3 -11.648 1 53.47 105 GLY A C 1
ATOM 818 O O . GLY A 1 105 ? -16.328 4.008 -10.938 1 53.47 105 GLY A O 1
ATOM 819 N N . LEU A 1 106 ? -16.328 1.65 -11.203 1 61.38 106 LEU A N 1
ATOM 820 C CA . LEU A 1 106 ? -16.453 1.485 -9.758 1 61.38 106 LEU A CA 1
ATOM 821 C C . LEU A 1 106 ? -15.094 1.34 -9.102 1 61.38 106 LEU A C 1
ATOM 823 O O . LEU A 1 106 ? -14.922 1.69 -7.93 1 61.38 106 LEU A O 1
ATOM 827 N N . VAL A 1 107 ? -14.18 0.9 -10.008 1 65.5 107 VAL A N 1
ATOM 828 C CA . VAL A 1 107 ? -12.859 0.665 -9.438 1 65.5 107 VAL A CA 1
ATOM 829 C C . VAL A 1 107 ? -11.797 1.321 -10.312 1 65.5 107 VAL A C 1
ATOM 831 O O . VAL A 1 107 ? -11.992 1.49 -11.523 1 65.5 107 VAL A O 1
ATOM 834 N N . CYS A 1 108 ? -10.773 1.763 -9.68 1 70.75 108 CYS A N 1
ATOM 835 C CA . CYS A 1 108 ? -9.648 2.381 -10.383 1 70.75 108 CYS A CA 1
ATOM 836 C C . CYS A 1 108 ? -8.344 1.667 -10.055 1 70.75 108 CYS A C 1
ATOM 838 O O . CYS A 1 108 ? -8.102 1.305 -8.906 1 70.75 108 CYS A O 1
ATOM 840 N N . THR A 1 109 ? -7.688 1.251 -10.977 1 68.81 109 THR A N 1
ATOM 841 C CA . THR A 1 109 ? -6.34 0.722 -10.82 1 68.81 109 THR A CA 1
ATOM 842 C C . THR A 1 109 ? -5.312 1.673 -11.43 1 68.81 109 THR A C 1
ATOM 844 O O . THR A 1 109 ? -5.355 1.953 -12.633 1 68.81 109 THR A O 1
ATOM 847 N N . GLU A 1 110 ? -4.375 2.242 -10.594 1 73.25 110 GLU A N 1
ATOM 848 C CA . GLU A 1 110 ? -3.447 3.25 -11.102 1 73.25 110 GLU A CA 1
ATOM 849 C C . GLU A 1 110 ? -2.117 3.201 -10.352 1 73.25 110 GLU A C 1
ATOM 851 O O . GLU A 1 110 ? -2.066 2.783 -9.195 1 73.25 110 GLU A O 1
ATOM 856 N N . PRO A 1 111 ? -1.007 3.576 -11.062 1 74.25 111 PRO A N 1
ATOM 857 C CA . PRO A 1 111 ? 0.287 3.729 -10.391 1 74.25 111 PRO A CA 1
ATOM 858 C C . PRO A 1 111 ? 0.356 4.98 -9.523 1 74.25 111 PRO A C 1
ATOM 860 O O . PRO A 1 111 ? -0.209 6.016 -9.875 1 74.25 111 PRO A O 1
ATOM 863 N N . HIS A 1 112 ? 0.89 4.762 -8.344 1 75 112 HIS A N 1
ATOM 864 C CA . HIS A 1 112 ? 1.077 5.906 -7.453 1 75 112 HIS A CA 1
ATOM 865 C C . HIS A 1 112 ? 2.537 6.051 -7.043 1 75 112 HIS A C 1
ATOM 867 O O . HIS A 1 112 ? 3.223 5.051 -6.805 1 75 112 HIS A O 1
ATOM 873 N N . ARG A 1 113 ? 3.258 7.238 -7.277 1 61.03 113 ARG A N 1
ATOM 874 C CA . ARG A 1 113 ? 4.688 7.438 -7.078 1 61.03 113 ARG A CA 1
ATOM 875 C C . ARG A 1 113 ? 4.965 8.148 -5.758 1 61.03 113 ARG A C 1
ATOM 877 O O . ARG A 1 113 ? 4.188 9.008 -5.332 1 61.03 113 ARG A O 1
ATOM 884 N N . THR A 1 114 ? 5.91 7.508 -4.855 1 59.44 114 THR A N 1
ATOM 885 C CA . THR A 1 114 ? 6.332 8.148 -3.615 1 59.44 114 THR A CA 1
ATOM 886 C C . THR A 1 114 ? 7.57 9.016 -3.846 1 59.44 114 THR A C 1
ATOM 888 O O . THR A 1 114 ? 8.266 9.375 -2.895 1 59.44 114 THR A O 1
ATOM 891 N N . THR A 1 115 ? 8.227 9.32 -4.945 1 44.5 115 THR A N 1
ATOM 892 C CA . THR A 1 115 ? 9.516 9.977 -4.738 1 44.5 115 THR A CA 1
ATOM 893 C C . THR A 1 115 ? 9.344 11.234 -3.895 1 44.5 115 THR A C 1
ATOM 895 O O . THR A 1 115 ? 8.492 12.078 -4.191 1 44.5 115 THR A O 1
ATOM 898 N N . LEU A 1 116 ? 9.898 11.039 -2.619 1 41.41 116 LEU A N 1
ATOM 899 C CA . LEU A 1 116 ? 10.047 12.203 -1.76 1 41.41 116 LEU A CA 1
ATOM 900 C C . LEU A 1 116 ? 10.586 13.398 -2.549 1 41.41 116 LEU A C 1
ATOM 902 O O . LEU A 1 116 ? 11.703 13.352 -3.062 1 41.41 116 LEU A O 1
ATOM 906 N N . LEU A 1 117 ? 9.93 13.938 -3.367 1 34.47 117 LEU A N 1
ATOM 907 C CA . LEU A 1 117 ? 10.555 15.242 -3.543 1 34.47 117 LEU A CA 1
ATOM 908 C C . LEU A 1 117 ? 10.891 15.875 -2.195 1 34.47 117 LEU A C 1
ATOM 910 O O . LEU A 1 117 ? 10.055 15.898 -1.293 1 34.47 117 LEU A O 1
ATOM 914 N N . LEU A 1 118 ? 12.266 16.047 -1.832 1 32.53 118 LEU A N 1
ATOM 915 C CA . LEU A 1 118 ? 12.891 16.906 -0.838 1 32.53 118 LEU A CA 1
ATOM 916 C C . LEU A 1 118 ? 12.07 18.172 -0.618 1 32.53 118 LEU A C 1
ATOM 918 O O . LEU A 1 118 ? 12.398 18.984 0.256 1 32.53 118 LEU A O 1
ATOM 922 N N . ARG A 1 119 ? 11.734 19.078 -1.502 1 31.28 119 ARG A N 1
ATOM 923 C CA . ARG A 1 119 ? 11.742 20.422 -0.929 1 31.28 119 ARG A CA 1
ATOM 924 C C . ARG A 1 119 ? 10.984 20.453 0.397 1 31.28 119 ARG A C 1
ATOM 926 O O . ARG A 1 119 ? 9.984 19.75 0.562 1 31.28 119 ARG A O 1
ATOM 933 N N . PRO A 1 120 ? 11.562 21.188 1.557 1 33.59 120 PRO A N 1
ATOM 934 C CA . PRO A 1 120 ? 11.219 21.625 2.912 1 33.59 120 PRO A CA 1
ATOM 935 C C . PRO A 1 120 ? 9.719 21.844 3.096 1 33.59 120 PRO A C 1
ATOM 937 O O . PRO A 1 120 ? 9.203 21.719 4.211 1 33.59 120 PRO A O 1
ATOM 940 N N . ASP A 1 121 ? 8.969 22.844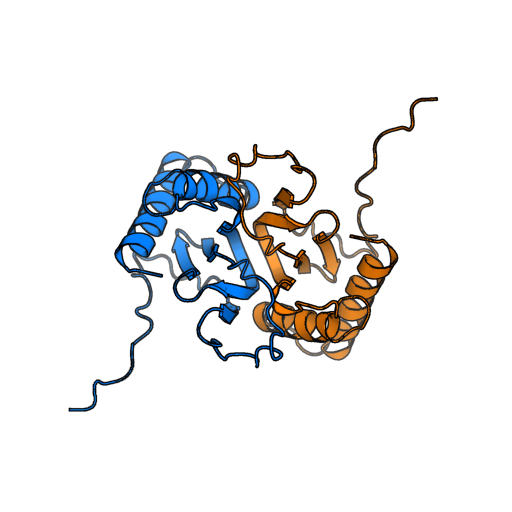 2.346 1 28.59 121 ASP A N 1
ATOM 941 C CA . ASP A 1 121 ? 8.016 23.922 2.605 1 28.59 121 ASP A CA 1
ATOM 942 C C . ASP A 1 121 ? 6.598 23.359 2.766 1 28.59 121 ASP A C 1
ATOM 944 O O . ASP A 1 121 ? 6.309 22.25 2.336 1 28.59 121 ASP A O 1
ATOM 948 N N . ARG A 1 122 ? 5.453 24.219 3.119 1 32.31 122 ARG A N 1
ATOM 949 C CA . ARG A 1 122 ? 4.016 24.281 3.375 1 32.31 122 ARG A CA 1
ATOM 950 C C . ARG A 1 122 ? 3.23 23.609 2.26 1 32.31 122 ARG A C 1
ATOM 952 O O . ARG A 1 122 ? 2.232 24.141 1.778 1 32.31 122 ARG A O 1
ATOM 959 N N . THR A 1 123 ? 3.65 22.688 1.336 1 32.5 123 THR A N 1
ATOM 960 C CA . THR A 1 123 ? 3.164 22.516 -0.03 1 32.5 123 THR A CA 1
ATOM 961 C C . THR A 1 123 ? 1.766 21.906 -0.037 1 32.5 123 THR A C 1
ATOM 963 O O . THR A 1 123 ? 1.482 20.984 0.723 1 32.5 123 THR A O 1
ATOM 966 N N . ARG A 1 124 ? 0.793 22.625 -0.514 1 29.34 124 ARG A N 1
ATOM 967 C CA . ARG A 1 124 ? -0.62 22.406 -0.81 1 29.34 124 ARG A CA 1
ATOM 968 C C . ARG A 1 124 ? -0.828 21.109 -1.568 1 29.34 124 ARG A C 1
ATOM 970 O O . ARG A 1 124 ? -0.03 20.75 -2.439 1 29.34 124 ARG A O 1
ATOM 977 N N . PRO A 1 125 ? -1.679 20.375 -1.162 1 36.56 125 PRO A N 1
ATOM 978 C CA . PRO A 1 125 ? -2.09 19.172 -1.893 1 36.56 125 PRO A CA 1
ATOM 979 C C . PRO A 1 125 ? -2.176 19.391 -3.4 1 36.56 125 PRO A C 1
ATOM 981 O O . PRO A 1 125 ? -2.625 20.453 -3.844 1 36.56 125 PRO A O 1
ATOM 984 N N . SER A 1 126 ? -1.222 19.047 -4.219 1 29.64 126 SER A N 1
ATOM 985 C CA . SER A 1 126 ? -1.335 19.188 -5.668 1 29.64 126 SER A CA 1
ATOM 986 C C . SER A 1 126 ? -2.754 18.891 -6.145 1 29.64 126 SER A C 1
ATOM 988 O O . SER A 1 126 ? -3.354 17.906 -5.738 1 29.64 126 SER A O 1
ATOM 990 N N . LYS A 1 127 ? -3.475 19.984 -6.707 1 28.02 127 LYS A N 1
ATOM 991 C CA . LYS A 1 127 ? -4.762 19.953 -7.395 1 28.02 127 LYS A CA 1
ATOM 992 C C . LYS A 1 127 ? -4.734 19 -8.578 1 28.02 127 LYS A C 1
ATOM 994 O O . LYS A 1 127 ? -3.875 19.094 -9.453 1 28.02 127 LYS A O 1
ATOM 999 N N . MET A 1 128 ? -4.879 17.781 -8.516 1 27.09 128 MET A N 1
ATOM 1000 C CA . MET A 1 128 ? -5.168 17.109 -9.781 1 27.09 128 MET A CA 1
ATOM 1001 C C . MET A 1 128 ? -6.258 17.844 -10.555 1 27.09 128 MET A C 1
ATOM 1003 O O . MET A 1 128 ? -7.363 18.047 -10.039 1 27.09 128 MET A O 1
ATOM 1007 N N . ARG A 1 129 ? -5.91 18.719 -11.609 1 25.14 129 ARG A N 1
ATOM 1008 C CA . ARG A 1 129 ? -6.734 19.484 -12.539 1 25.14 129 ARG A CA 1
ATOM 1009 C C . ARG A 1 129 ? -7.75 18.578 -13.242 1 25.14 129 ARG A C 1
ATOM 1011 O O . ARG A 1 129 ? -7.383 17.578 -13.844 1 25.14 129 ARG A O 1
ATOM 1018 N N . SER A 1 130 ? -8.977 18.688 -12.867 1 24.19 130 SER A N 1
ATOM 1019 C CA . SER A 1 130 ? -10.172 18.375 -13.656 1 24.19 130 SER A CA 1
ATOM 1020 C C . SER A 1 130 ? -10.188 19.172 -14.961 1 24.19 130 SER A C 1
ATOM 1022 O O . SER A 1 130 ? -9.875 20.359 -14.977 1 24.19 130 SER A O 1
ATOM 1024 N N . GLY A 1 131 ? -9.766 18.594 -16.219 1 23.39 131 GLY A N 1
ATOM 1025 C CA . GLY A 1 131 ? -10.031 19.219 -17.5 1 23.39 131 GLY A CA 1
ATOM 1026 C C . GLY A 1 131 ? -11.398 19.875 -17.578 1 23.39 131 GLY A C 1
ATOM 1027 O O . GLY A 1 131 ? -12.25 19.656 -16.719 1 23.39 131 GLY A O 1
ATOM 1028 N N . PRO A 1 132 ? -11.562 20.969 -18.688 1 26.91 132 PRO A N 1
ATOM 1029 C CA . PRO A 1 132 ? -12.555 21.984 -19.016 1 26.91 132 PRO A CA 1
ATOM 1030 C C . PRO A 1 132 ? -13.945 21.406 -19.266 1 26.91 132 PRO A C 1
ATOM 1032 O O . PRO A 1 132 ? -14.07 20.25 -19.656 1 26.91 132 PRO A O 1
ATOM 1035 N N . ARG A 1 133 ? -15.031 22.109 -18.625 1 22.08 133 ARG A N 1
ATOM 1036 C CA . ARG A 1 133 ? -16.453 22.062 -18.969 1 22.08 133 ARG A CA 1
ATOM 1037 C C . ARG A 1 133 ? -16.703 22.656 -20.359 1 22.08 133 ARG A C 1
ATOM 1039 O O . ARG A 1 133 ? -16.219 23.75 -20.672 1 22.08 133 ARG A O 1
ATOM 1046 N N . SER A 1 134 ? -16.891 21.781 -21.391 1 20.8 134 SER A N 1
ATOM 1047 C CA . SER A 1 134 ? -17.562 22.234 -22.609 1 20.8 134 SER A CA 1
ATOM 1048 C C . SER A 1 134 ? -18.891 22.922 -22.281 1 20.8 134 SER A C 1
ATOM 1050 O O . SER A 1 134 ? -19.781 22.328 -21.688 1 20.8 134 SER A O 1
ATOM 1052 N N . SER A 1 135 ? -18.984 24.359 -21.969 1 20.86 135 SER A N 1
ATOM 1053 C CA . SER A 1 135 ? -20.031 25 -22.766 1 20.86 135 SER A CA 1
ATOM 1054 C C . SER A 1 135 ? -19.609 25.125 -24.219 1 20.86 135 SER A C 1
ATOM 1056 O O . SER A 1 135 ? -18.438 25.375 -24.516 1 20.86 135 SER A O 1
ATOM 1058 N N . MET B 1 1 ? -0.188 -16.656 2.406 1 86.62 1 MET B N 1
ATOM 1059 C CA . MET B 1 1 ? -0.129 -17.109 1.017 1 86.62 1 MET B CA 1
ATOM 1060 C C . MET B 1 1 ? 0.59 -18.453 0.905 1 86.62 1 MET B C 1
ATOM 1062 O O . MET B 1 1 ? 1.637 -18.641 1.523 1 86.62 1 MET B O 1
ATOM 1066 N N . PRO B 1 2 ? 0.067 -19.359 0.026 1 86.94 2 PRO B N 1
ATOM 1067 C CA . PRO B 1 2 ? 0.745 -20.641 -0.177 1 86.94 2 PRO B CA 1
ATOM 1068 C C . PRO B 1 2 ? 2.197 -20.484 -0.62 1 86.94 2 PRO B C 1
ATOM 1070 O O . PRO B 1 2 ? 2.516 -19.562 -1.376 1 86.94 2 PRO B O 1
ATOM 1073 N N . GLY B 1 3 ? 3.094 -21.484 -0.187 1 87.75 3 GLY B N 1
ATOM 1074 C CA . GLY B 1 3 ? 4.523 -21.422 -0.458 1 87.75 3 GLY B CA 1
ATOM 1075 C C . GLY B 1 3 ? 4.844 -21.328 -1.937 1 87.75 3 GLY B C 1
ATOM 1076 O O . GL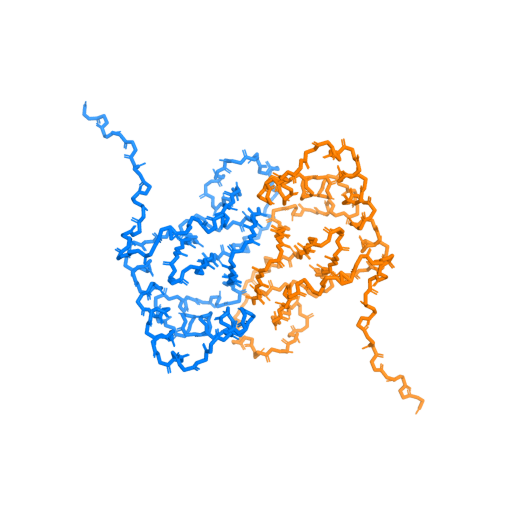Y B 1 3 ? 5.75 -20.594 -2.334 1 87.75 3 GLY B O 1
ATOM 1077 N N . THR B 1 4 ? 4.133 -22.109 -2.666 1 89.38 4 THR B N 1
ATOM 1078 C CA . THR B 1 4 ? 4.387 -22.125 -4.102 1 89.38 4 THR B CA 1
ATOM 1079 C C . THR B 1 4 ? 4.137 -20.734 -4.711 1 89.38 4 THR B C 1
ATOM 1081 O O . THR B 1 4 ? 4.879 -20.297 -5.59 1 89.38 4 THR B O 1
ATOM 1084 N N . MET B 1 5 ? 3.084 -20.094 -4.273 1 88.19 5 MET B N 1
ATOM 1085 C CA . MET B 1 5 ? 2.746 -18.766 -4.77 1 88.19 5 MET B CA 1
ATOM 1086 C C . MET B 1 5 ? 3.797 -17.75 -4.344 1 88.19 5 MET B C 1
ATOM 1088 O O . MET B 1 5 ? 4.184 -16.875 -5.133 1 88.19 5 MET B O 1
ATOM 1092 N N . GLN B 1 6 ? 4.238 -17.906 -3.127 1 89.06 6 GLN B N 1
ATOM 1093 C CA . GLN B 1 6 ? 5.277 -17.016 -2.631 1 89.06 6 GLN B CA 1
ATOM 1094 C C . GLN B 1 6 ? 6.551 -17.141 -3.461 1 89.06 6 GLN B C 1
ATOM 1096 O O . GLN B 1 6 ? 7.156 -16.125 -3.826 1 89.06 6 GLN B O 1
ATOM 1101 N N . GLU B 1 7 ? 6.898 -18.344 -3.709 1 91.44 7 GLU B N 1
ATOM 1102 C CA . GLU B 1 7 ? 8.102 -18.594 -4.5 1 91.44 7 GLU B CA 1
ATOM 1103 C C . GLU B 1 7 ? 7.957 -18.031 -5.91 1 91.44 7 GLU B C 1
ATOM 1105 O O . GLU B 1 7 ? 8.906 -17.453 -6.449 1 91.44 7 GLU B O 1
ATOM 1110 N N . ARG B 1 8 ? 6.836 -18.234 -6.434 1 91.12 8 ARG B N 1
ATOM 1111 C CA . ARG B 1 8 ? 6.586 -17.703 -7.766 1 91.12 8 ARG B CA 1
ATOM 1112 C C . ARG B 1 8 ? 6.711 -16.188 -7.777 1 91.12 8 ARG B C 1
ATOM 1114 O O . ARG B 1 8 ? 7.297 -15.609 -8.695 1 91.12 8 ARG B O 1
ATOM 1121 N N . ALA B 1 9 ? 6.133 -15.555 -6.812 1 91.12 9 ALA B N 1
ATOM 1122 C CA . ALA B 1 9 ? 6.227 -14.094 -6.711 1 91.12 9 ALA B CA 1
ATOM 1123 C C . ALA B 1 9 ? 7.684 -13.648 -6.629 1 91.12 9 ALA B C 1
ATOM 1125 O O . ALA B 1 9 ? 8.094 -12.719 -7.336 1 91.12 9 ALA B O 1
ATOM 1126 N N . PHE B 1 10 ? 8.492 -14.328 -5.863 1 93.31 10 PHE B N 1
ATOM 1127 C CA . PHE B 1 10 ? 9.898 -13.992 -5.68 1 93.31 10 PHE B CA 1
ATOM 1128 C C . PHE B 1 10 ? 10.672 -14.188 -6.977 1 93.31 10 PHE B C 1
ATOM 1130 O O . PHE B 1 10 ? 11.422 -13.305 -7.398 1 93.31 10 PHE B O 1
ATOM 1137 N N . ARG B 1 11 ? 10.453 -15.281 -7.508 1 93.38 11 ARG B N 1
ATOM 1138 C CA . ARG B 1 11 ? 11.195 -15.617 -8.719 1 93.38 11 ARG B CA 1
ATOM 1139 C C . ARG B 1 11 ? 10.844 -14.664 -9.859 1 93.38 11 ARG B C 1
ATOM 1141 O O . ARG B 1 11 ? 11.719 -14.258 -10.625 1 93.38 11 ARG B O 1
ATOM 1148 N N . SER B 1 12 ? 9.578 -14.375 -9.969 1 92.81 12 SER B N 1
ATOM 1149 C CA . SER B 1 12 ? 9.156 -13.43 -11 1 92.81 12 SER B CA 1
ATOM 1150 C C . SER B 1 12 ? 9.789 -12.055 -10.789 1 92.81 12 SER B C 1
ATOM 1152 O O . SER B 1 12 ? 10.219 -11.414 -11.75 1 92.81 12 SER B O 1
ATOM 1154 N N . THR B 1 13 ? 9.836 -11.617 -9.586 1 92.38 13 THR B N 1
ATOM 1155 C CA . THR B 1 13 ? 10.43 -10.328 -9.266 1 92.38 13 THR B CA 1
ATOM 1156 C C . THR B 1 13 ? 11.922 -10.32 -9.586 1 92.38 13 THR B C 1
ATOM 1158 O O . THR B 1 13 ? 12.422 -9.375 -10.203 1 92.38 13 THR B O 1
ATOM 1161 N N . ARG B 1 14 ? 12.578 -11.391 -9.18 1 93.44 14 ARG B N 1
ATOM 1162 C CA . ARG B 1 14 ? 14.008 -11.5 -9.445 1 93.44 14 ARG B CA 1
ATOM 1163 C C . ARG B 1 14 ? 14.289 -11.469 -10.945 1 93.44 14 ARG B C 1
ATOM 1165 O O . ARG B 1 14 ? 15.18 -10.75 -11.406 1 93.44 14 ARG B O 1
ATOM 1172 N N . ALA B 1 15 ? 13.523 -12.227 -11.594 1 93.88 15 ALA B N 1
ATOM 1173 C CA . ALA B 1 15 ? 13.695 -12.266 -13.047 1 93.88 15 ALA B CA 1
ATOM 1174 C C . ALA B 1 15 ? 13.484 -10.891 -13.664 1 93.88 15 ALA B C 1
ATOM 1176 O O . ALA B 1 15 ? 14.242 -10.477 -14.547 1 93.88 15 ALA B O 1
ATOM 1177 N N . PHE B 1 16 ? 12.492 -10.195 -13.242 1 92.56 16 PHE B N 1
ATOM 1178 C CA . PHE B 1 16 ? 12.188 -8.867 -13.766 1 92.56 16 PHE B CA 1
ATOM 1179 C C . PHE B 1 16 ? 13.328 -7.898 -13.477 1 92.56 16 PHE B C 1
ATOM 1181 O O . PHE B 1 16 ? 13.75 -7.152 -14.367 1 92.56 16 PHE B O 1
ATOM 1188 N N . LEU B 1 17 ? 13.836 -7.91 -12.281 1 91.94 17 LEU B N 1
ATOM 1189 C CA . LEU B 1 17 ? 14.906 -6.992 -11.906 1 91.94 17 LEU B CA 1
ATOM 1190 C C . LEU B 1 17 ? 16.188 -7.316 -12.664 1 91.94 17 LEU B C 1
ATOM 1192 O O . LEU B 1 17 ? 16.922 -6.41 -13.078 1 91.94 17 LEU B O 1
ATOM 1196 N N . ASP B 1 18 ? 16.438 -8.602 -12.789 1 92.81 18 ASP B N 1
ATOM 1197 C CA . ASP B 1 18 ? 17.625 -9.016 -13.547 1 92.81 18 ASP B CA 1
ATOM 1198 C C . ASP B 1 18 ? 17.531 -8.547 -15 1 92.81 18 ASP B C 1
ATOM 1200 O O . ASP B 1 18 ? 18.531 -8.125 -15.578 1 92.81 18 ASP B O 1
ATOM 1204 N N . ALA B 1 19 ? 16.359 -8.648 -15.523 1 92.5 19 ALA B N 1
ATOM 1205 C CA . ALA B 1 19 ? 16.156 -8.234 -16.906 1 92.5 19 ALA B CA 1
ATOM 1206 C C . ALA B 1 19 ? 16.297 -6.723 -17.062 1 92.5 19 ALA B C 1
ATOM 1208 O O . ALA B 1 19 ? 16.609 -6.227 -18.141 1 92.5 19 ALA B O 1
ATOM 1209 N N . ASN B 1 20 ? 16.016 -6 -16.078 1 88.44 20 ASN B N 1
ATOM 1210 C CA . ASN B 1 20 ? 16.094 -4.543 -16.094 1 88.44 20 ASN B CA 1
ATOM 1211 C C . ASN B 1 20 ? 17.281 -4.031 -15.281 1 88.44 20 ASN B C 1
ATOM 1213 O O . ASN B 1 20 ? 17.234 -2.93 -14.734 1 88.44 20 ASN B O 1
ATOM 1217 N N . CYS B 1 21 ? 18.328 -4.77 -15.219 1 81.25 21 CYS B N 1
ATOM 1218 C CA . CYS B 1 21 ? 19.469 -4.504 -14.359 1 81.25 21 CYS B CA 1
ATOM 1219 C C . CYS B 1 21 ? 20.234 -3.266 -14.836 1 81.25 21 CYS B C 1
ATOM 1221 O O . CYS B 1 21 ? 20.984 -2.67 -14.07 1 81.25 21 CYS B O 1
ATOM 1223 N N . HIS B 1 22 ? 19.938 -2.879 -15.938 1 85.56 22 HIS B N 1
ATOM 1224 C CA . HIS B 1 22 ? 20.625 -1.714 -16.484 1 85.56 22 HIS B CA 1
ATOM 1225 C C . HIS B 1 22 ? 20.031 -0.419 -15.93 1 85.56 22 HIS B C 1
ATOM 1227 O O . HIS B 1 22 ? 20.641 0.646 -16.047 1 85.56 22 HIS B O 1
ATOM 1233 N N . ASP B 1 23 ? 18.844 -0.529 -15.445 1 78.94 23 ASP B N 1
ATOM 1234 C CA . ASP B 1 23 ? 18.203 0.633 -14.836 1 78.94 23 ASP B CA 1
ATOM 1235 C C . ASP B 1 23 ? 18.75 0.891 -13.43 1 78.94 23 ASP B C 1
ATOM 1237 O O . ASP B 1 23 ? 18.469 0.133 -12.5 1 78.94 23 ASP B O 1
ATOM 1241 N N . LYS B 1 24 ? 19.641 1.984 -13.242 1 78.94 24 LYS B N 1
ATOM 1242 C CA . LYS B 1 24 ? 20.312 2.279 -11.977 1 78.94 24 LYS B CA 1
ATOM 1243 C C . LYS B 1 24 ? 19.328 2.812 -10.938 1 78.94 24 LYS B C 1
ATOM 1245 O O . LYS B 1 24 ? 19.594 2.734 -9.734 1 78.94 24 LYS B O 1
ATOM 1250 N N . ARG B 1 25 ? 18.25 3.367 -11.406 1 79 25 ARG B N 1
ATOM 1251 C CA . ARG B 1 25 ? 17.25 3.904 -10.492 1 79 25 ARG B CA 1
ATOM 1252 C C . ARG B 1 25 ? 15.844 3.504 -10.922 1 79 25 ARG B C 1
ATOM 1254 O O . ARG B 1 25 ? 15.102 4.32 -11.477 1 79 25 ARG B O 1
ATOM 126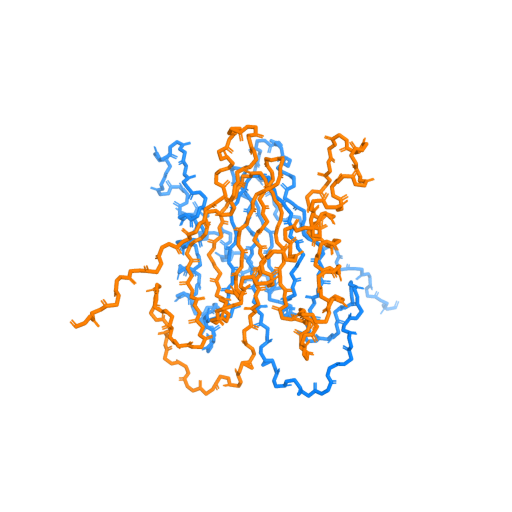1 N N . PRO B 1 26 ? 15.57 2.236 -10.625 1 82.81 26 PRO B N 1
ATOM 1262 C CA . PRO B 1 26 ? 14.227 1.826 -11.055 1 82.81 26 PRO B CA 1
ATOM 1263 C C . PRO B 1 26 ? 13.117 2.572 -10.32 1 82.81 26 PRO B C 1
ATOM 1265 O O . PRO B 1 26 ? 13.227 2.826 -9.117 1 82.81 26 PRO B O 1
ATOM 1268 N N . ASN B 1 27 ? 12.219 3.041 -11.094 1 87.19 27 ASN B N 1
ATOM 1269 C CA . ASN B 1 27 ? 11.031 3.658 -10.508 1 87.19 27 ASN B CA 1
ATOM 1270 C C . ASN B 1 27 ? 10.18 2.635 -9.766 1 87.19 27 ASN B C 1
ATOM 1272 O O . ASN B 1 27 ? 9.664 1.691 -10.359 1 87.19 27 ASN B O 1
AT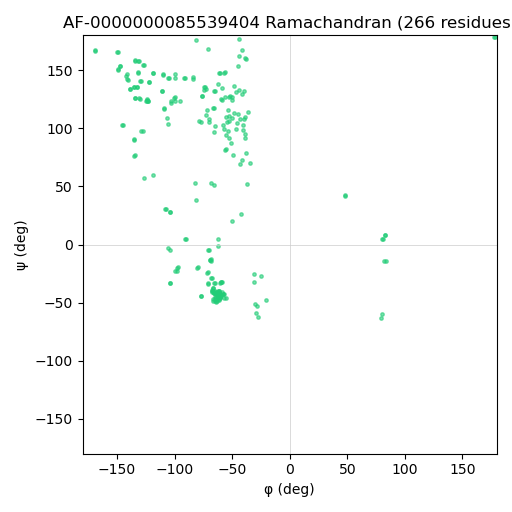OM 1276 N N . PRO B 1 28 ? 10.078 2.904 -8.469 1 90.25 28 PRO B N 1
ATOM 1277 C CA . PRO B 1 28 ? 9.352 1.911 -7.676 1 90.25 28 PRO B CA 1
ATOM 1278 C C . PRO B 1 28 ? 7.91 1.718 -8.148 1 90.25 28 PRO B C 1
ATOM 1280 O O . PRO B 1 28 ? 7.371 0.611 -8.062 1 90.25 28 PRO B O 1
ATOM 1283 N N . THR B 1 29 ? 7.297 2.707 -8.633 1 90.19 29 THR B N 1
ATOM 1284 C CA . THR B 1 29 ? 5.93 2.6 -9.133 1 90.19 29 THR B CA 1
ATOM 1285 C C . THR B 1 29 ? 5.867 1.666 -10.336 1 90.19 29 THR B C 1
ATOM 1287 O O . THR B 1 29 ? 4.957 0.842 -10.445 1 90.19 29 THR B O 1
ATOM 1290 N N . ARG B 1 30 ? 6.789 1.825 -11.141 1 90.31 30 ARG B N 1
ATOM 1291 C CA . ARG B 1 30 ? 6.848 0.971 -12.328 1 90.31 30 ARG B CA 1
ATOM 1292 C C . ARG B 1 30 ? 7.133 -0.477 -11.945 1 90.31 30 ARG B C 1
ATOM 1294 O O . ARG B 1 30 ? 6.574 -1.403 -12.539 1 90.31 30 ARG B O 1
ATOM 1301 N N . LEU B 1 31 ? 7.93 -0.618 -10.992 1 92.31 31 LEU B N 1
ATOM 1302 C CA . LEU B 1 31 ? 8.227 -1.959 -10.5 1 92.31 31 LEU B CA 1
ATOM 1303 C C . LEU B 1 31 ? 6.961 -2.629 -9.969 1 92.31 31 LEU B C 1
ATOM 1305 O O . LEU B 1 31 ? 6.668 -3.773 -10.32 1 92.31 31 LEU B O 1
ATOM 1309 N N . ALA B 1 32 ? 6.25 -1.88 -9.18 1 93.25 32 ALA B N 1
ATOM 1310 C CA . ALA B 1 32 ? 5.02 -2.408 -8.602 1 93.25 32 ALA B CA 1
ATOM 1311 C C . ALA B 1 32 ? 4.016 -2.773 -9.695 1 93.25 32 ALA B C 1
ATOM 1313 O O . ALA B 1 32 ? 3.395 -3.838 -9.648 1 93.25 32 ALA B O 1
ATOM 1314 N N . MET B 1 33 ? 3.898 -1.938 -10.672 1 89.81 33 MET B N 1
ATOM 1315 C CA . MET B 1 33 ? 2.961 -2.154 -11.773 1 89.81 33 MET B CA 1
ATOM 1316 C C . MET B 1 33 ? 3.332 -3.404 -12.562 1 89.81 33 MET B C 1
ATOM 1318 O O . MET B 1 33 ? 2.482 -4.266 -12.805 1 89.81 33 MET B O 1
ATOM 1322 N N . CYS B 1 34 ? 4.566 -3.516 -12.93 1 90.56 34 CYS B N 1
ATOM 1323 C CA . CYS B 1 34 ? 5.02 -4.629 -13.758 1 90.56 34 CYS B CA 1
ATOM 1324 C C . CYS B 1 34 ? 4.898 -5.949 -13.008 1 90.56 34 CYS B C 1
ATOM 1326 O O . CYS B 1 34 ? 4.445 -6.949 -13.57 1 90.56 34 CYS B O 1
ATOM 1328 N N . LEU B 1 35 ? 5.246 -5.918 -11.805 1 90.44 35 LEU B N 1
ATOM 1329 C CA . LEU B 1 35 ? 5.18 -7.141 -11.008 1 90.44 35 LEU B CA 1
ATOM 1330 C C . LEU B 1 35 ? 3.736 -7.609 -10.852 1 90.44 35 LEU B C 1
ATOM 1332 O O . LEU B 1 35 ? 3.447 -8.797 -11 1 90.44 35 LEU B O 1
ATOM 1336 N N . LYS B 1 36 ? 2.891 -6.703 -10.516 1 88.69 36 LYS B N 1
ATOM 1337 C CA . LYS B 1 36 ? 1.48 -7.062 -10.398 1 88.69 36 LYS B CA 1
ATOM 1338 C C . LYS B 1 36 ? 0.957 -7.66 -11.703 1 88.69 36 LYS B C 1
ATOM 1340 O O . LYS B 1 36 ? 0.272 -8.688 -11.688 1 88.69 36 LYS B O 1
ATOM 1345 N N . LYS B 1 37 ? 1.274 -7.051 -12.711 1 87.06 37 LYS B N 1
ATOM 1346 C CA . LYS B 1 37 ? 0.798 -7.523 -14.008 1 87.06 37 LYS B CA 1
ATOM 1347 C C . LYS B 1 37 ? 1.329 -8.922 -14.312 1 87.06 37 LYS B C 1
ATOM 1349 O O . LYS B 1 37 ? 0.58 -9.789 -14.758 1 87.06 37 LYS B O 1
ATOM 1354 N N . VAL B 1 38 ? 2.564 -9.125 -14.062 1 85.75 38 VAL B N 1
ATOM 1355 C CA . VAL B 1 38 ? 3.201 -10.414 -14.328 1 85.75 38 VAL B CA 1
ATOM 1356 C C . VAL B 1 38 ? 2.582 -11.492 -13.438 1 85.75 38 VAL B C 1
ATOM 1358 O O . VAL B 1 38 ? 2.25 -12.578 -13.906 1 85.75 38 VAL B O 1
ATOM 1361 N N . LEU B 1 39 ? 2.332 -11.117 -12.242 1 84.19 39 LEU B N 1
ATOM 1362 C CA . LEU B 1 39 ? 1.833 -12.094 -11.281 1 84.19 39 LEU B CA 1
ATOM 1363 C C . LEU B 1 39 ? 0.353 -12.383 -11.508 1 84.19 39 LEU B C 1
ATOM 1365 O O . LEU B 1 39 ? -0.079 -13.531 -11.445 1 84.19 39 LEU B O 1
ATOM 1369 N N . VAL B 1 40 ? -0.359 -11.383 -11.711 1 77.56 40 VAL B N 1
ATOM 1370 C CA . VAL B 1 40 ? -1.793 -11.547 -11.93 1 77.56 40 VAL B CA 1
ATOM 1371 C C . VAL B 1 40 ? -2.035 -12.312 -13.227 1 77.56 40 VAL B C 1
ATOM 1373 O O . VAL B 1 40 ? -3.023 -13.039 -13.352 1 77.56 40 VAL B O 1
ATOM 1376 N N . GLY B 1 41 ? -1.206 -12.125 -14.156 1 78.12 41 GLY B N 1
ATOM 1377 C CA . GLY B 1 41 ? -1.29 -12.875 -15.398 1 78.12 41 GLY B CA 1
ATOM 1378 C C . GLY B 1 41 ? -0.95 -14.344 -15.234 1 78.12 41 GLY B C 1
ATOM 1379 O O . GLY B 1 41 ? -1.285 -15.164 -16.094 1 78.12 41 GLY B O 1
ATOM 1380 N N . ASP B 1 42 ? -0.424 -14.602 -14.156 1 78.06 42 ASP B N 1
ATOM 1381 C CA . ASP B 1 42 ? -0.031 -15.977 -13.844 1 78.06 42 ASP B CA 1
ATOM 1382 C C . ASP B 1 42 ? -1.213 -16.781 -13.297 1 78.06 42 ASP B C 1
ATOM 1384 O O . ASP B 1 42 ? -2.078 -16.219 -12.617 1 78.06 42 ASP B O 1
ATOM 1388 N N . GLN B 1 43 ? -1.329 -18.031 -13.633 1 73.25 43 GLN B N 1
ATOM 1389 C CA . GLN B 1 43 ? -2.445 -18.906 -13.289 1 73.25 43 GLN B CA 1
ATOM 1390 C C . GLN B 1 43 ? -2.617 -19.016 -11.773 1 73.25 43 GLN B C 1
ATOM 1392 O O . GLN B 1 43 ? -3.736 -19.156 -11.281 1 73.25 43 GLN B O 1
ATOM 1397 N N . GLU B 1 44 ? -1.518 -18.938 -11.172 1 73.25 44 GLU B N 1
ATOM 1398 C CA . GLU B 1 44 ? -1.559 -19.094 -9.719 1 73.25 44 GLU B CA 1
ATOM 1399 C C . GLU B 1 44 ? -2.209 -17.875 -9.062 1 73.25 44 GLU B C 1
ATOM 1401 O O . GLU B 1 44 ? -2.879 -18.016 -8.031 1 73.25 44 GLU B O 1
ATOM 1406 N N . PHE B 1 45 ? -2.012 -16.75 -9.625 1 77.44 45 PHE B N 1
ATOM 1407 C CA . PHE B 1 45 ? -2.549 -15.516 -9.078 1 77.44 45 PHE B CA 1
ATOM 1408 C C . PHE B 1 45 ? -3.852 -15.133 -9.773 1 77.44 45 PHE B C 1
ATOM 1410 O O . PHE B 1 45 ? -4.59 -14.273 -9.289 1 77.44 45 PHE B O 1
ATOM 1417 N N . ASP B 1 46 ? -4.078 -15.695 -10.969 1 63.62 46 ASP B N 1
ATOM 1418 C CA . ASP B 1 46 ? -5.168 -15.359 -11.883 1 63.62 46 ASP B CA 1
ATOM 1419 C C . ASP B 1 46 ? -6.527 -15.656 -11.25 1 63.62 46 ASP B C 1
ATOM 1421 O O . ASP B 1 46 ? -7.547 -15.688 -11.945 1 63.62 46 ASP B O 1
ATOM 1425 N N . GLY B 1 47 ? -6.469 -16.141 -10.117 1 53.53 47 GLY B N 1
ATOM 1426 C CA . GLY B 1 47 ? -7.859 -16.422 -9.805 1 53.53 47 GLY B CA 1
ATOM 1427 C C . GLY B 1 47 ? -8.812 -15.328 -10.25 1 53.53 47 GLY B C 1
ATOM 1428 O O . GLY B 1 47 ? -8.383 -14.336 -10.836 1 53.53 47 GLY B O 1
ATOM 1429 N N . ALA B 1 48 ? -10.117 -15.648 -10.219 1 46.59 48 ALA B N 1
ATOM 1430 C CA . ALA B 1 48 ? -11.25 -14.867 -10.719 1 46.59 48 ALA B CA 1
ATOM 1431 C C . ALA B 1 48 ? -10.953 -13.375 -10.633 1 46.59 48 ALA B C 1
ATOM 1433 O O . ALA B 1 48 ? -11.406 -12.602 -11.484 1 46.59 48 ALA B O 1
ATOM 1434 N N . TYR B 1 49 ? -10.5 -12.711 -9.516 1 49.38 49 TYR B N 1
ATOM 1435 C CA . TYR B 1 49 ? -10.641 -11.266 -9.414 1 49.38 49 TYR B CA 1
ATOM 1436 C C . TYR B 1 49 ? -9.281 -10.586 -9.289 1 49.38 49 TYR B C 1
ATOM 1438 O O . TYR B 1 49 ? -8.789 -10.383 -8.18 1 49.38 49 TYR B O 1
ATOM 1446 N N . GLY B 1 50 ? -8.344 -10.734 -10.273 1 54.19 50 GLY B N 1
ATOM 1447 C CA . GLY B 1 50 ? -7.141 -9.938 -10.461 1 54.19 50 GLY B CA 1
ATOM 1448 C C . GLY B 1 50 ? -7.246 -8.547 -9.867 1 54.19 50 GLY B C 1
ATOM 1449 O O . GLY B 1 50 ? -6.25 -7.988 -9.406 1 54.19 50 GLY B O 1
ATOM 1450 N N . LEU B 1 51 ? -8.477 -8.07 -9.789 1 62.28 51 LEU B N 1
ATOM 1451 C CA . LEU B 1 51 ? -8.805 -6.727 -9.328 1 62.28 51 LEU B CA 1
ATOM 1452 C C . LEU B 1 51 ? -8.547 -6.59 -7.832 1 62.28 51 LEU B C 1
ATOM 1454 O O . LEU B 1 51 ? -8.406 -5.477 -7.32 1 62.28 51 LEU B O 1
ATOM 1458 N N . ALA B 1 52 ? -8.172 -7.777 -7.301 1 76.25 52 ALA B N 1
ATOM 1459 C CA . ALA B 1 52 ? -8.109 -7.711 -5.844 1 76.25 52 ALA B CA 1
ATOM 1460 C C . ALA B 1 52 ? -6.668 -7.672 -5.355 1 76.25 52 ALA B C 1
ATOM 1462 O O . ALA B 1 52 ? -6.414 -7.594 -4.152 1 76.25 52 ALA B O 1
ATOM 1463 N N . TRP B 1 53 ? -5.734 -7.773 -6.355 1 85.88 53 TRP B N 1
ATOM 1464 C CA . TRP B 1 53 ? -4.336 -7.773 -5.934 1 85.88 53 TRP B CA 1
ATOM 1465 C C . TRP B 1 53 ? -3.77 -6.359 -5.93 1 85.88 53 TRP B C 1
ATOM 1467 O O . TRP B 1 53 ? -4.055 -5.562 -6.828 1 85.88 53 TRP B O 1
ATOM 1477 N N . HIS B 1 54 ? -2.951 -6.062 -5 1 88.81 54 HIS B N 1
ATOM 1478 C CA . HIS B 1 54 ? -2.236 -4.805 -4.812 1 88.81 54 HIS B CA 1
ATOM 1479 C C . HIS B 1 54 ? -0.745 -5.047 -4.605 1 88.81 54 HIS B C 1
ATOM 1481 O O . HIS B 1 54 ? -0.353 -6.008 -3.939 1 88.81 54 HIS B O 1
ATOM 1487 N N . CYS B 1 55 ? 0.017 -4.191 -5.188 1 92.94 55 CYS B N 1
ATOM 1488 C CA . CYS B 1 55 ? 1.461 -4.344 -5.047 1 92.94 55 CYS B CA 1
ATOM 1489 C C . CYS B 1 55 ? 2.115 -3.018 -4.684 1 92.94 55 CYS B C 1
ATOM 1491 O O . CYS B 1 55 ? 1.774 -1.975 -5.246 1 92.94 55 CYS B O 1
ATOM 1493 N N . ILE B 1 56 ? 2.998 -3.066 -3.752 1 93.69 56 ILE B N 1
ATOM 1494 C CA . ILE B 1 56 ? 3.846 -1.942 -3.365 1 93.69 56 ILE B CA 1
ATOM 1495 C C . ILE B 1 56 ? 5.312 -2.307 -3.58 1 93.69 56 ILE B C 1
ATOM 1497 O O . ILE B 1 56 ? 5.688 -3.479 -3.496 1 93.69 56 ILE B O 1
ATOM 1501 N N . ALA B 1 57 ? 6.121 -1.365 -3.922 1 93.62 57 ALA B N 1
ATOM 1502 C CA . ALA B 1 57 ? 7.566 -1.529 -4.055 1 93.62 57 ALA B CA 1
ATOM 1503 C C . ALA B 1 57 ? 8.305 -0.328 -3.477 1 93.62 57 ALA B C 1
ATOM 1505 O O . ALA B 1 57 ? 7.938 0.82 -3.732 1 93.62 57 ALA B O 1
ATOM 1506 N N . GLY B 1 58 ? 9.289 -0.626 -2.715 1 91.44 58 GLY B N 1
ATOM 1507 C CA . GLY B 1 58 ? 10.031 0.51 -2.191 1 91.44 58 GLY B CA 1
ATOM 1508 C C . GLY B 1 58 ? 11.164 0.109 -1.26 1 91.44 58 GLY B C 1
ATOM 1509 O O . GLY B 1 58 ? 11.352 -1.076 -0.979 1 91.44 58 GLY B O 1
ATOM 1510 N N . LYS B 1 59 ? 11.867 1.179 -0.796 1 87.88 59 LYS B N 1
ATOM 1511 C CA . LYS B 1 59 ? 13.039 0.98 0.055 1 87.88 59 LYS B CA 1
ATOM 1512 C C . LYS B 1 59 ? 12.719 1.291 1.514 1 87.88 59 LYS B C 1
ATOM 1514 O O . LYS B 1 59 ? 13.242 0.645 2.422 1 87.88 59 LYS B O 1
ATOM 1519 N N . SER B 1 60 ? 11.836 2.24 1.707 1 88 60 SER B N 1
ATOM 1520 C CA . SER B 1 60 ? 11.531 2.707 3.057 1 88 60 SER B CA 1
ATOM 1521 C C . SER B 1 60 ? 10.062 3.088 3.195 1 88 60 SER B C 1
ATOM 1523 O O . SER B 1 60 ? 9.648 4.164 2.754 1 88 60 SER B O 1
ATOM 1525 N N . PHE B 1 61 ? 9.344 2.273 3.785 1 90.5 61 PHE B N 1
ATOM 1526 C CA . PHE B 1 61 ? 7.922 2.504 3.996 1 90.5 61 PHE B CA 1
ATOM 1527 C C . PHE B 1 61 ? 7.344 1.48 4.965 1 90.5 61 PHE B C 1
ATOM 1529 O O . PHE B 1 61 ? 8.016 0.512 5.328 1 90.5 61 PHE B O 1
ATOM 1536 N N . GLY B 1 62 ? 6.207 1.753 5.398 1 91.69 62 GLY B N 1
ATOM 1537 C CA . GLY B 1 62 ? 5.375 0.855 6.184 1 91.69 62 GLY B CA 1
ATOM 1538 C C . GLY B 1 62 ? 3.936 0.809 5.707 1 91.69 62 GLY B C 1
ATOM 1539 O O . GLY B 1 62 ? 3.492 1.69 4.965 1 91.69 62 GLY B O 1
ATOM 1540 N N . SER B 1 63 ? 3.309 -0.302 6.074 1 90.69 63 SER B N 1
ATOM 1541 C CA . SER B 1 63 ? 1.936 -0.438 5.602 1 90.69 63 SER B CA 1
ATOM 1542 C C . SER B 1 63 ? 1.044 -1.072 6.664 1 90.69 63 SER B C 1
ATOM 1544 O O . SER B 1 63 ? 1.522 -1.824 7.516 1 90.69 63 SER B O 1
ATOM 1546 N N . PHE B 1 64 ? -0.173 -0.676 6.688 1 90.25 64 PHE B N 1
ATOM 1547 C CA . PHE B 1 64 ? -1.255 -1.289 7.449 1 90.25 64 PHE B CA 1
ATOM 1548 C C . PHE B 1 64 ? -2.459 -1.562 6.559 1 90.25 64 PHE B C 1
ATOM 1550 O O . PHE B 1 64 ? -3.271 -0.667 6.312 1 90.25 64 PHE B O 1
ATOM 1557 N N . VAL B 1 65 ? -2.502 -2.879 6.102 1 88.69 65 VAL B N 1
ATOM 1558 C CA . VAL B 1 65 ? -3.494 -3.232 5.094 1 88.69 65 VAL B CA 1
ATOM 1559 C C . VAL B 1 65 ? -4.312 -4.43 5.57 1 88.69 65 VAL B C 1
ATOM 1561 O O . VAL B 1 65 ? -3.871 -5.188 6.438 1 88.69 65 VAL B O 1
ATOM 1564 N N . THR B 1 66 ? -5.504 -4.492 5.027 1 84.12 66 THR B N 1
ATOM 1565 C CA . THR B 1 66 ? -6.371 -5.641 5.258 1 84.12 66 THR B CA 1
ATOM 1566 C C . THR B 1 66 ? -6.391 -6.559 4.043 1 84.12 66 THR B C 1
ATOM 1568 O O . THR B 1 66 ? -6.625 -6.105 2.92 1 84.12 66 THR B O 1
ATOM 1571 N N . HIS B 1 67 ? -6.004 -7.805 4.32 1 81.5 67 HIS B N 1
ATOM 1572 C CA . HIS B 1 67 ? -5.934 -8.742 3.201 1 81.5 67 HIS B CA 1
ATOM 1573 C C . HIS B 1 67 ? -6.648 -10.047 3.531 1 81.5 67 HIS B C 1
ATOM 1575 O O . HIS B 1 67 ? -6.93 -10.328 4.699 1 81.5 67 HIS B O 1
ATOM 1581 N N . ALA B 1 68 ? -7.027 -10.727 2.492 1 82.25 68 ALA B N 1
ATOM 1582 C CA . ALA B 1 68 ? -7.605 -12.062 2.666 1 82.25 68 ALA B CA 1
ATOM 1583 C C . ALA B 1 68 ? -6.605 -13.008 3.33 1 82.25 68 ALA B C 1
ATOM 1585 O O . ALA B 1 68 ? -5.395 -12.883 3.133 1 82.25 68 ALA B O 1
ATOM 1586 N N . ASN B 1 69 ? -7.207 -13.875 4.062 1 79.5 69 ASN B N 1
ATOM 1587 C CA . ASN B 1 69 ? -6.336 -14.875 4.68 1 79.5 69 ASN B CA 1
ATOM 1588 C C . ASN B 1 69 ? -5.574 -15.672 3.631 1 79.5 69 ASN B C 1
ATOM 1590 O O . ASN B 1 69 ? -6.172 -16.203 2.693 1 79.5 69 ASN B O 1
ATOM 1594 N N . GLY B 1 70 ? -4.223 -15.688 3.766 1 81.56 70 GLY B N 1
ATOM 1595 C CA . GLY B 1 70 ? -3.385 -16.375 2.803 1 81.56 70 GLY B CA 1
ATOM 1596 C C . GLY B 1 70 ? -3.137 -15.578 1.538 1 81.56 70 GLY B C 1
ATOM 1597 O O . GLY B 1 70 ? -2.637 -16.109 0.546 1 81.56 70 GLY B O 1
ATOM 1598 N N . GLY B 1 71 ? -3.619 -14.375 1.541 1 85.31 71 GLY B N 1
ATOM 1599 C CA . GLY B 1 71 ? -3.48 -13.523 0.37 1 85.31 71 GLY B CA 1
ATOM 1600 C C . GLY B 1 71 ? -2.408 -12.461 0.527 1 85.31 71 GLY B C 1
ATOM 1601 O O . GLY B 1 71 ? -2.504 -11.383 -0.061 1 85.31 71 GLY B O 1
ATOM 1602 N N . PHE B 1 72 ? -1.423 -12.797 1.362 1 88.06 72 PHE B N 1
ATOM 1603 C CA . PHE B 1 72 ? -0.396 -11.789 1.603 1 88.06 72 PHE B CA 1
ATOM 1604 C C . PHE B 1 72 ? 0.995 -12.406 1.542 1 88.06 72 PHE B C 1
ATOM 1606 O O . PHE B 1 72 ? 1.224 -13.484 2.096 1 88.06 72 PHE B O 1
ATOM 1613 N N . VAL B 1 73 ? 1.911 -11.68 0.846 1 89.12 73 VAL B N 1
ATOM 1614 C CA . VAL B 1 73 ? 3.326 -12.031 0.874 1 89.12 73 VAL B CA 1
ATOM 1615 C C . VAL B 1 73 ? 4.176 -10.766 0.919 1 89.12 73 VAL B C 1
ATOM 1617 O O . VAL B 1 73 ? 3.803 -9.734 0.351 1 89.12 73 VAL B O 1
ATOM 1620 N N . TYR B 1 74 ? 5.23 -10.859 1.672 1 88.44 74 TYR B N 1
ATOM 1621 C CA . TYR B 1 74 ? 6.219 -9.797 1.783 1 88.44 74 TYR B CA 1
ATOM 1622 C C . TYR B 1 74 ? 7.629 -10.344 1.605 1 88.44 74 TYR B C 1
ATOM 1624 O O . TYR B 1 74 ? 8.039 -11.266 2.311 1 88.44 74 TYR B O 1
ATOM 1632 N N . PHE B 1 75 ? 8.383 -9.727 0.653 1 88.62 75 PHE B N 1
ATOM 1633 C CA . PHE B 1 75 ? 9.742 -10.188 0.433 1 88.62 75 PHE B CA 1
ATOM 1634 C C . PHE B 1 75 ? 10.633 -9.039 -0.043 1 88.62 75 PHE B C 1
ATOM 1636 O O . PHE B 1 75 ? 10.133 -7.973 -0.399 1 88.62 75 PHE B O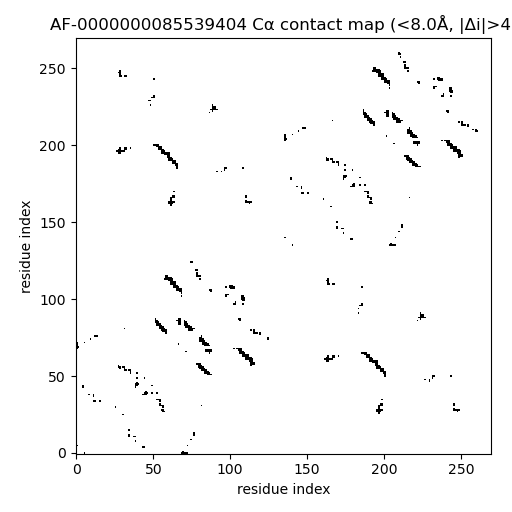 1
ATOM 1643 N N . SER B 1 76 ? 11.922 -9.25 0.007 1 88.69 76 SER B N 1
ATOM 1644 C CA . SER B 1 76 ? 12.891 -8.242 -0.426 1 88.69 76 SER B CA 1
ATOM 1645 C C . SER B 1 76 ? 13.797 -8.789 -1.528 1 88.69 76 SER B C 1
ATOM 1647 O O . SER B 1 76 ? 14.148 -9.969 -1.523 1 88.69 76 SER B O 1
ATOM 1649 N N . VAL B 1 77 ? 14.047 -7.918 -2.494 1 88.25 77 VAL B N 1
ATOM 1650 C CA . VAL B 1 77 ? 15.016 -8.203 -3.547 1 88.25 77 VAL B CA 1
ATOM 1651 C C . VAL B 1 77 ? 15.922 -6.988 -3.756 1 88.25 77 VAL B C 1
ATOM 1653 O O . VAL B 1 77 ? 15.445 -5.898 -4.074 1 88.25 77 VAL B O 1
ATOM 1656 N N . ASP B 1 78 ? 17.281 -7.098 -3.701 1 86.62 78 ASP B N 1
ATOM 1657 C CA . ASP B 1 78 ? 18.25 -6.039 -3.936 1 86.62 78 ASP B CA 1
ATOM 1658 C C . ASP B 1 78 ? 17.891 -4.773 -3.16 1 86.62 78 ASP B C 1
ATOM 1660 O O . ASP B 1 78 ? 17.844 -3.682 -3.73 1 86.62 78 ASP B O 1
ATOM 1664 N N . ASN B 1 79 ? 17.484 -4.754 -2.016 1 83.62 79 ASN B N 1
ATOM 1665 C CA . ASN B 1 79 ? 17.219 -3.656 -1.093 1 83.62 79 ASN B CA 1
ATOM 1666 C C . ASN B 1 79 ? 15.852 -3.039 -1.338 1 83.62 79 ASN B C 1
ATOM 1668 O O . ASN B 1 79 ? 15.562 -1.941 -0.859 1 83.62 79 ASN B O 1
ATOM 1672 N N . LEU B 1 80 ? 15.109 -3.678 -2.184 1 89.38 80 LEU B N 1
ATOM 1673 C CA . LEU B 1 80 ? 13.719 -3.279 -2.387 1 89.38 80 LEU B CA 1
ATOM 1674 C C . LEU B 1 80 ? 12.773 -4.266 -1.716 1 89.38 80 LEU B C 1
ATOM 1676 O O . LEU B 1 80 ? 13.008 -5.473 -1.731 1 89.38 80 LEU B O 1
ATOM 1680 N N . CYS B 1 81 ? 11.734 -3.691 -1.186 1 89.94 81 CYS B N 1
ATOM 1681 C CA . CYS B 1 81 ? 10.711 -4.527 -0.564 1 89.94 81 CYS B CA 1
ATOM 1682 C C . CYS B 1 81 ? 9.43 -4.531 -1.392 1 89.94 81 CYS B C 1
ATOM 1684 O O . CYS B 1 81 ? 9.078 -3.518 -1.997 1 89.94 81 CYS B O 1
ATOM 1686 N N . PHE B 1 82 ? 8.75 -5.754 -1.347 1 91.44 82 PHE B N 1
ATOM 1687 C CA . PHE B 1 82 ? 7.578 -5.941 -2.193 1 91.44 82 PHE B CA 1
ATOM 1688 C C . PHE B 1 82 ? 6.445 -6.59 -1.411 1 91.44 82 PHE B C 1
ATOM 1690 O O . PHE B 1 82 ? 6.312 -7.816 -1.396 1 91.44 82 PHE B O 1
ATOM 1697 N N . PRO B 1 83 ? 5.621 -5.816 -0.823 1 91.62 83 PRO B N 1
ATOM 1698 C CA . PRO B 1 83 ? 4.359 -6.387 -0.35 1 91.62 83 PRO B CA 1
ATOM 1699 C C . PRO B 1 83 ? 3.355 -6.621 -1.479 1 91.62 83 PRO B C 1
ATOM 1701 O O . PRO B 1 83 ? 3.137 -5.73 -2.307 1 91.62 83 PRO B O 1
ATOM 1704 N N . LEU B 1 84 ? 2.863 -7.809 -1.53 1 90.19 84 LEU B N 1
ATOM 1705 C CA . LEU B 1 84 ? 1.788 -8.227 -2.424 1 90.19 84 LEU B CA 1
ATOM 1706 C C . LEU B 1 84 ? 0.632 -8.836 -1.638 1 90.19 84 LEU B C 1
ATOM 1708 O O . LEU B 1 84 ? 0.84 -9.711 -0.798 1 90.19 84 LEU B O 1
ATOM 1712 N N . PHE B 1 85 ? -0.6 -8.195 -1.876 1 87.69 85 PHE B N 1
ATOM 1713 C CA . PHE B 1 85 ? -1.697 -8.734 -1.08 1 87.69 85 PHE B CA 1
ATOM 1714 C C . PHE B 1 85 ? -3.014 -8.641 -1.843 1 87.69 85 PHE B C 1
ATOM 1716 O O . PHE B 1 85 ? -3.154 -7.828 -2.758 1 87.69 85 PHE B O 1
ATOM 1723 N N . LYS B 1 86 ? -3.838 -9.57 -1.432 1 86.94 86 LYS B N 1
ATOM 1724 C CA . LYS B 1 86 ? -5.168 -9.664 -2.029 1 86.94 86 LYS B CA 1
ATOM 1725 C C . LYS B 1 86 ? -6.25 -9.266 -1.028 1 86.94 86 LYS B C 1
ATOM 1727 O O . LYS B 1 86 ? -6.188 -9.641 0.143 1 86.94 86 LYS B O 1
ATOM 1732 N N . THR B 1 87 ? -7.152 -8.406 -1.509 1 81.69 87 THR B N 1
ATOM 1733 C CA . THR B 1 87 ? -8.281 -8.07 -0.646 1 81.69 87 THR B CA 1
ATOM 1734 C C . THR B 1 87 ? -9.516 -8.875 -1.036 1 81.69 87 THR B C 1
ATOM 1736 O O . THR B 1 87 ? -9.594 -9.398 -2.15 1 81.69 87 THR B O 1
ATOM 1739 N N . GLU B 1 88 ? -10.398 -9.242 0.024 1 67.19 88 GLU B N 1
ATOM 1740 C CA . GLU B 1 88 ? -11.594 -10.031 -0.25 1 67.19 88 GLU B CA 1
ATOM 1741 C C . GLU B 1 88 ? -12.812 -9.133 -0.432 1 67.19 88 GLU B C 1
ATOM 1743 O O . GLU B 1 88 ? -12.961 -8.125 0.266 1 67.19 88 GLU B O 1
ATOM 1748 N N . VAL B 1 89 ? -13.5 -9.203 -1.52 1 54.19 89 VAL B N 1
ATOM 1749 C CA . VAL B 1 89 ? -14.758 -8.523 -1.802 1 54.19 89 VAL B CA 1
ATOM 1750 C C . VAL B 1 89 ? -15.922 -9.297 -1.183 1 54.19 89 VAL B C 1
ATOM 1752 O O . VAL B 1 89 ? -16.375 -10.297 -1.743 1 54.19 89 VAL B O 1
ATOM 1755 N N . ARG B 1 90 ? -15.891 -9.852 -0.116 1 49.44 90 ARG B N 1
ATOM 1756 C CA . ARG B 1 90 ? -17.125 -10.57 0.191 1 49.44 90 ARG B CA 1
ATOM 1757 C C . ARG B 1 90 ? -18.25 -9.609 0.54 1 49.44 90 ARG B C 1
ATOM 1759 O O . ARG B 1 90 ? -18.016 -8.539 1.1 1 49.44 90 ARG B O 1
ATOM 1766 N N . PRO B 1 91 ? -19.422 -9.859 -0.061 1 45 91 PRO B N 1
ATOM 1767 C CA . PRO B 1 91 ? -20.625 -9.117 0.32 1 45 91 PRO B CA 1
ATOM 1768 C C . PRO B 1 91 ? -20.703 -8.867 1.824 1 45 91 PRO B C 1
ATOM 1770 O O . PRO B 1 91 ? -20.5 -9.789 2.617 1 45 91 PRO B O 1
ATOM 1773 N N . LEU B 1 92 ? -20.172 -7.715 2.244 1 43.28 92 LEU B N 1
ATOM 1774 C CA . LEU B 1 92 ? -20.219 -7.316 3.646 1 43.28 92 LEU B CA 1
ATOM 1775 C C . LEU B 1 92 ? -21.516 -7.777 4.301 1 43.28 92 LEU B C 1
ATOM 1777 O O . LEU B 1 92 ? -22.609 -7.309 3.943 1 43.28 92 LEU B O 1
ATOM 1781 N N . ILE B 1 93 ? -21.875 -8.953 4.582 1 43.06 93 ILE B N 1
ATOM 1782 C CA . ILE B 1 93 ? -22.859 -8.992 5.66 1 43.06 93 ILE B CA 1
ATOM 1783 C C . ILE B 1 93 ? -22.422 -8.039 6.777 1 43.06 93 ILE B C 1
ATOM 1785 O O . ILE B 1 93 ? -21.25 -7.688 6.891 1 43.06 93 ILE B O 1
ATOM 1789 N N . LYS B 1 94 ? -23.234 -7.762 8.016 1 43.44 94 LYS B N 1
ATOM 1790 C CA . LYS B 1 94 ? -23.062 -6.82 9.117 1 43.44 94 LYS B CA 1
ATOM 1791 C C . LYS B 1 94 ? -21.641 -6.887 9.672 1 43.44 94 LYS B C 1
ATOM 1793 O O . LYS B 1 94 ? -21.281 -7.844 10.359 1 43.44 94 LYS B O 1
ATOM 1798 N N . PRO B 1 95 ? -20.766 -6.395 9.109 1 44.19 95 PRO B N 1
ATOM 1799 C CA . PRO B 1 95 ? -19.406 -6.754 9.539 1 44.19 95 PRO B CA 1
ATOM 1800 C C . PRO B 1 95 ? -19.047 -6.184 10.914 1 44.19 95 PRO B C 1
ATOM 1802 O O . PRO B 1 95 ? -19.359 -5.027 11.203 1 44.19 95 PRO B O 1
ATOM 1805 N N . LYS B 1 96 ? -19.031 -6.996 11.898 1 46.84 96 LYS B N 1
ATOM 1806 C CA . LYS B 1 96 ? -18.438 -6.586 13.172 1 46.84 96 LYS B CA 1
ATOM 1807 C C . LYS B 1 96 ? -17.047 -5.988 12.953 1 46.84 96 LYS B C 1
ATOM 1809 O O . LYS B 1 96 ? -16.281 -6.477 12.125 1 46.84 96 LYS B O 1
ATOM 1814 N N . PRO B 1 97 ? -16.859 -4.828 13.469 1 47.16 97 PRO B N 1
ATOM 1815 C CA . PRO B 1 97 ? -15.578 -4.152 13.305 1 47.16 97 PRO B CA 1
ATOM 1816 C C . PRO B 1 97 ? -14.391 -5.09 13.5 1 47.16 97 PRO B C 1
ATOM 1818 O O . PRO B 1 97 ? -14.344 -5.836 14.484 1 47.16 97 PRO B O 1
ATOM 1821 N N . PRO B 1 98 ? -13.664 -5.484 12.531 1 46.56 98 PRO B N 1
ATOM 1822 C CA . PRO B 1 98 ? -12.547 -6.398 12.742 1 46.56 98 PRO B CA 1
ATOM 1823 C C . PRO B 1 98 ? -11.57 -5.906 13.812 1 46.56 98 PRO B C 1
ATOM 1825 O O . PRO B 1 98 ? -11.375 -4.695 13.969 1 46.56 98 PRO B O 1
ATOM 1828 N N . ARG B 1 99 ? -11.5 -6.621 14.82 1 43.41 99 ARG B N 1
ATOM 1829 C CA . ARG B 1 99 ? -10.492 -6.328 15.836 1 43.41 99 ARG B CA 1
ATOM 1830 C C . ARG B 1 99 ? -9.094 -6.316 15.234 1 43.41 99 ARG B C 1
ATOM 1832 O O . ARG B 1 99 ? -8.805 -7.066 14.305 1 43.41 99 ARG B O 1
ATOM 1839 N N . LEU B 1 100 ? -8.281 -5.297 15.398 1 49.97 100 LEU B N 1
ATOM 1840 C CA . LEU B 1 100 ? -6.867 -5.156 15.078 1 49.97 100 LEU B CA 1
ATOM 1841 C C . LEU B 1 100 ? -6.105 -6.434 15.406 1 49.97 100 LEU B C 1
ATOM 1843 O O . LEU B 1 100 ? -6.266 -6.992 16.5 1 49.97 100 LEU B O 1
ATOM 1847 N N . GLY B 1 101 ? -5.254 -6.926 14.438 1 46.69 101 GLY B N 1
ATOM 1848 C CA . GLY B 1 101 ? -4.414 -8.086 14.695 1 46.69 101 GLY B CA 1
ATOM 1849 C C . GLY B 1 101 ? -5.145 -9.406 14.531 1 46.69 101 GLY B C 1
ATOM 1850 O O . GLY B 1 101 ? -4.539 -10.469 14.625 1 46.69 101 GLY B O 1
ATOM 1851 N N . VAL B 1 102 ? -6.461 -9.383 14.477 1 43.81 102 VAL B N 1
ATOM 1852 C CA . VAL B 1 102 ? -7.164 -10.656 14.516 1 43.81 102 VAL B CA 1
ATOM 1853 C C . VAL B 1 102 ? -7.703 -10.992 13.125 1 43.81 102 VAL B C 1
ATOM 1855 O O . VAL B 1 102 ? -8.328 -10.148 12.477 1 43.81 102 VAL B O 1
ATOM 1858 N N . CYS B 1 103 ? -7.023 -11.891 12.5 1 50.97 103 CYS B N 1
ATOM 1859 C CA . CYS B 1 103 ? -7.605 -12.492 11.305 1 50.97 103 CYS B CA 1
ATOM 1860 C C . CYS B 1 103 ? -9 -13.031 11.594 1 50.97 103 CYS B C 1
ATOM 1862 O O . CYS B 1 103 ? -9.203 -13.75 12.578 1 50.97 103 CYS B O 1
ATOM 1864 N N . ASN B 1 104 ? -9.867 -12.164 11.344 1 50.16 104 ASN B N 1
ATOM 1865 C CA . ASN B 1 104 ? -11.211 -12.703 11.547 1 50.16 104 ASN B CA 1
ATOM 1866 C C . ASN B 1 104 ? -11.531 -13.812 10.547 1 50.16 104 ASN B C 1
ATOM 1868 O O . ASN B 1 104 ? -12.453 -13.672 9.734 1 50.16 104 ASN B O 1
ATOM 1872 N N . GLY B 1 105 ? -10.727 -14.719 10.43 1 53.28 105 GLY B N 1
ATOM 1873 C CA . GLY B 1 105 ? -10.984 -15.875 9.594 1 53.28 105 GLY B CA 1
ATOM 1874 C C . GLY B 1 105 ? -10.727 -15.617 8.117 1 53.28 105 GLY B C 1
ATOM 1875 O O . GLY B 1 105 ? -9.844 -16.234 7.52 1 53.28 105 GLY B O 1
ATOM 1876 N N . LEU B 1 106 ? -11.539 -14.57 7.586 1 61.91 106 LEU B N 1
ATOM 1877 C CA . LEU B 1 106 ? -11.461 -14.43 6.137 1 61.91 106 LEU B CA 1
ATOM 1878 C C . LEU B 1 106 ? -10.523 -13.289 5.75 1 61.91 106 LEU B C 1
ATOM 1880 O O . LEU B 1 106 ? -9.93 -13.312 4.668 1 61.91 106 LEU B O 1
ATOM 1884 N N . VAL B 1 107 ? -10.398 -12.398 6.785 1 66.38 107 VAL B N 1
ATOM 1885 C CA . VAL B 1 107 ? -9.578 -11.234 6.461 1 66.38 107 VAL B CA 1
ATOM 1886 C C . VAL B 1 107 ? -8.562 -10.992 7.578 1 66.38 107 VAL B C 1
ATOM 1888 O O . VAL B 1 107 ? -8.805 -11.352 8.734 1 66.38 107 VAL B O 1
ATOM 1891 N N . CYS B 1 108 ? -7.43 -10.484 7.199 1 71 108 CYS B N 1
ATOM 1892 C CA . CYS B 1 108 ? -6.371 -10.156 8.148 1 71 108 CYS B CA 1
ATOM 1893 C C . CYS B 1 108 ? -5.953 -8.695 8.023 1 71 108 CYS B C 1
ATOM 1895 O O . CYS B 1 108 ? -5.832 -8.18 6.914 1 71 108 CYS B O 1
ATOM 1897 N N . THR B 1 109 ? -6.008 -8.031 9.016 1 68.75 109 THR B N 1
ATOM 1898 C CA . THR B 1 109 ? -5.469 -6.676 9.078 1 68.75 109 THR B CA 1
ATOM 1899 C C . THR B 1 109 ? -4.219 -6.633 9.953 1 68.75 109 THR B C 1
ATOM 1901 O O . THR B 1 109 ? -4.281 -6.953 11.148 1 68.75 109 THR B O 1
ATOM 1904 N N . GLU B 1 110 ? -3.008 -6.289 9.367 1 73.88 110 GLU B N 1
ATOM 1905 C CA . GLU B 1 110 ? -1.766 -6.348 10.133 1 73.88 110 GLU B CA 1
ATOM 1906 C C . GLU B 1 110 ? -0.768 -5.301 9.648 1 73.88 110 GLU B C 1
ATOM 1908 O O . GLU B 1 110 ? -0.808 -4.887 8.484 1 73.88 110 GLU B O 1
ATOM 1913 N N . PRO B 1 111 ? 0.111 -4.832 10.578 1 74.69 111 PRO B N 1
ATOM 1914 C CA . PRO B 1 111 ? 1.211 -3.949 10.188 1 74.69 111 PRO B CA 1
ATOM 1915 C C . PRO B 1 111 ? 2.33 -4.688 9.461 1 74.69 111 PRO B C 1
ATOM 1917 O O . PRO B 1 111 ? 2.633 -5.836 9.789 1 74.69 111 PRO B O 1
ATOM 1920 N N . HIS B 1 112 ? 2.764 -4.051 8.398 1 75.81 112 HIS B N 1
ATOM 1921 C CA . HIS B 1 112 ? 3.885 -4.629 7.668 1 75.81 112 HIS B CA 1
ATOM 1922 C C . HIS B 1 112 ? 5.039 -3.641 7.559 1 75.81 112 HIS B C 1
ATOM 1924 O O . HIS B 1 112 ? 4.824 -2.443 7.359 1 75.81 112 HIS B O 1
ATOM 1930 N N . ARG B 1 113 ? 6.328 -3.963 8.023 1 61.94 113 ARG B N 1
ATOM 1931 C CA . ARG B 1 113 ? 7.461 -3.051 8.125 1 61.94 113 ARG B CA 1
ATOM 1932 C C . ARG B 1 113 ? 8.414 -3.225 6.953 1 61.94 113 ARG B C 1
ATOM 1934 O O . ARG B 1 113 ? 8.602 -4.34 6.461 1 61.94 113 ARG B O 1
ATOM 1941 N N . THR B 1 114 ? 8.742 -2.047 6.207 1 60.16 114 THR B N 1
ATOM 1942 C CA . THR B 1 114 ? 9.711 -2.078 5.117 1 60.16 114 THR B CA 1
ATOM 1943 C C . THR B 1 114 ? 11.117 -1.775 5.637 1 60.16 114 THR B C 1
ATOM 1945 O O . THR B 1 114 ? 12.016 -1.447 4.855 1 60.16 114 THR B O 1
ATOM 1948 N N . THR B 1 115 ? 11.57 -1.589 6.844 1 45.56 115 THR B N 1
ATOM 1949 C CA . THR B 1 115 ? 12.945 -1.089 6.922 1 45.56 115 THR B CA 1
ATOM 1950 C C . THR B 1 115 ? 13.906 -2.037 6.211 1 45.56 115 THR B C 1
ATOM 1952 O O . THR B 1 115 ? 13.922 -3.238 6.492 1 45.56 115 THR B O 1
ATOM 1955 N N . LEU B 1 116 ? 14.281 -1.526 4.949 1 42.25 116 LEU B N 1
ATOM 1956 C CA . LEU B 1 116 ? 15.375 -2.197 4.262 1 42.25 116 LEU B CA 1
ATOM 1957 C C . LEU B 1 116 ? 16.5 -2.549 5.238 1 42.25 116 LEU B C 1
ATOM 1959 O O . LEU B 1 116 ? 17.109 -1.66 5.832 1 42.25 116 LEU B O 1
ATOM 1963 N N . LEU B 1 117 ? 16.344 -3.436 6.02 1 35.38 117 LEU B N 1
ATOM 1964 C CA . LEU B 1 117 ? 17.703 -3.818 6.398 1 35.38 117 LEU B CA 1
ATOM 1965 C C . LEU B 1 117 ? 18.578 -3.996 5.168 1 35.38 117 LEU B C 1
ATOM 1967 O O . LEU B 1 117 ? 18.172 -4.633 4.191 1 35.38 117 LEU B O 1
ATOM 1971 N N . LEU B 1 118 ? 19.641 -3.111 4.934 1 33.19 118 LEU B N 1
ATOM 1972 C CA . LEU B 1 118 ? 20.828 -3.199 4.098 1 33.19 118 LEU B CA 1
ATOM 1973 C C . LEU B 1 118 ? 21.266 -4.652 3.918 1 33.19 118 LEU B C 1
ATOM 1975 O O . LEU B 1 118 ? 22.219 -4.934 3.195 1 33.19 118 LEU B O 1
ATOM 1979 N N . ARG B 1 119 ? 21.516 -5.586 4.742 1 31.17 119 ARG B N 1
ATOM 1980 C CA . ARG B 1 119 ? 22.578 -6.48 4.281 1 31.17 119 ARG B CA 1
ATOM 1981 C C . ARG B 1 119 ? 22.281 -6.996 2.875 1 31.17 119 ARG B C 1
ATOM 1983 O O . ARG B 1 119 ? 21.125 -7.277 2.543 1 31.17 119 ARG B O 1
ATOM 1990 N N . PRO B 1 120 ? 23.281 -6.84 1.825 1 34.19 120 PRO B N 1
ATOM 1991 C CA . PRO B 1 120 ? 23.516 -7.41 0.495 1 34.19 120 PRO B CA 1
ATOM 1992 C C . PRO B 1 120 ? 22.797 -8.734 0.288 1 34.19 120 PRO B C 1
ATOM 1994 O O . PRO B 1 120 ? 22.75 -9.25 -0.834 1 34.19 120 PRO B O 1
ATOM 1997 N N . ASP B 1 121 ? 22.875 -9.781 1.274 1 29.06 121 ASP B N 1
ATOM 1998 C CA . ASP B 1 121 ? 23 -11.219 1.044 1 29.06 121 ASP B CA 1
ATOM 1999 C C . ASP B 1 121 ? 21.703 -11.805 0.477 1 29.06 121 ASP B C 1
ATOM 2001 O O . ASP B 1 121 ? 20.641 -11.203 0.603 1 29.06 121 ASP B O 1
ATOM 2005 N N . ARG B 1 122 ? 21.672 -13.125 -0.059 1 32.66 122 ARG B N 1
ATOM 2006 C CA . ARG B 1 122 ? 20.797 -14.164 -0.578 1 32.66 122 ARG B CA 1
ATOM 2007 C C . ARG B 1 122 ? 19.531 -14.289 0.274 1 32.66 122 ARG B C 1
ATOM 2009 O O . ARG B 1 122 ? 19.375 -15.25 1.031 1 32.66 122 ARG B O 1
ATOM 2016 N N . THR B 1 123 ? 18.969 -13.297 1.03 1 33.44 123 THR B N 1
ATOM 2017 C CA . THR B 1 123 ? 18.203 -13.508 2.248 1 33.44 123 THR B CA 1
ATOM 2018 C C . THR B 1 123 ? 16.844 -14.148 1.928 1 33.44 123 THR B C 1
ATOM 2020 O O . THR B 1 123 ? 16.156 -13.719 0.999 1 33.44 123 THR B O 1
ATOM 2023 N N . ARG B 1 124 ? 16.703 -15.32 2.248 1 30.8 124 ARG B N 1
ATOM 2024 C CA . ARG B 1 124 ? 15.562 -16.234 2.236 1 30.8 124 ARG B CA 1
ATOM 2025 C C . ARG B 1 124 ? 14.305 -15.555 2.775 1 30.8 124 ARG B C 1
ATOM 2027 O O . ARG B 1 124 ? 14.375 -14.773 3.721 1 30.8 124 ARG B O 1
ATOM 2034 N N . PRO B 1 125 ? 13.312 -15.703 2.121 1 38.28 125 PRO B N 1
ATOM 2035 C CA . PRO B 1 125 ? 12.008 -15.258 2.627 1 38.28 125 PRO B CA 1
ATOM 2036 C C . PRO B 1 125 ? 11.836 -15.523 4.121 1 38.28 125 PRO B C 1
ATOM 2038 O O . PRO B 1 125 ? 12.227 -16.594 4.609 1 38.28 125 PRO B O 1
ATOM 2041 N N . SER B 1 126 ? 12.078 -14.648 5 1 31.67 126 SER B N 1
ATOM 2042 C CA . SER B 1 126 ? 11.828 -14.898 6.414 1 31.67 126 SER B CA 1
ATOM 2043 C C . SER B 1 126 ? 10.539 -15.695 6.617 1 31.67 126 SER B C 1
ATOM 2045 O O . SER B 1 126 ? 9.492 -15.336 6.07 1 31.67 126 SER B O 1
ATOM 2047 N N . LYS B 1 127 ? 10.703 -17 7.035 1 30.08 127 LYS B N 1
ATOM 2048 C CA . LYS B 1 127 ? 9.648 -17.906 7.473 1 30.08 127 LYS B CA 1
ATOM 2049 C C . LYS B 1 127 ? 8.836 -17.312 8.609 1 30.08 127 LYS B C 1
ATOM 2051 O O . LYS B 1 127 ? 9.391 -16.891 9.633 1 30.08 127 LYS B O 1
ATOM 2056 N N . MET B 1 128 ? 7.902 -16.5 8.5 1 28.91 128 MET B N 1
ATOM 2057 C CA . MET B 1 128 ? 7.07 -16.344 9.688 1 28.91 128 MET B CA 1
ATOM 2058 C C . MET B 1 128 ? 6.699 -17.688 10.289 1 28.91 128 MET B C 1
ATOM 2060 O O . MET B 1 128 ? 6.152 -18.547 9.594 1 28.91 12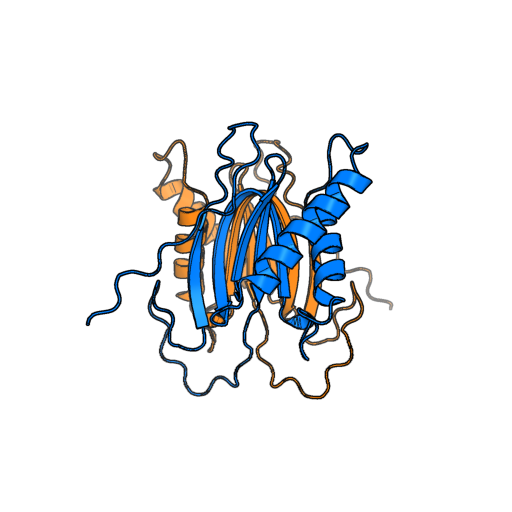8 MET B O 1
ATOM 2064 N N . ARG B 1 129 ? 7.324 -18.109 11.438 1 25.95 129 ARG B N 1
ATOM 2065 C CA . ARG B 1 129 ? 7.148 -19.312 12.266 1 25.95 129 ARG B CA 1
ATOM 2066 C C . ARG B 1 129 ? 5.695 -19.469 12.695 1 25.95 129 ARG B C 1
ATOM 2068 O O . ARG B 1 129 ? 5.109 -18.547 13.266 1 25.95 129 ARG B O 1
ATOM 2075 N N . SER B 1 130 ? 4.973 -20.375 12.109 1 25.17 130 SER B N 1
ATOM 2076 C CA . SER B 1 130 ? 3.812 -21.078 12.648 1 25.17 130 SER B CA 1
ATOM 2077 C C . SER B 1 130 ? 4.133 -21.734 13.992 1 25.17 130 SER B C 1
ATOM 2079 O O . SER B 1 130 ? 5.176 -22.359 14.148 1 25.17 130 SER B O 1
ATOM 2081 N N . GLY B 1 131 ? 3.787 -21.094 15.219 1 24.41 131 GLY B N 1
ATOM 2082 C CA . GLY B 1 131 ? 3.84 -21.797 16.5 1 24.41 131 GLY B CA 1
ATOM 2083 C C . GLY B 1 131 ? 3.369 -23.234 16.406 1 24.41 131 GLY B C 1
ATOM 2084 O O . GLY B 1 131 ? 2.742 -23.625 15.43 1 24.41 131 GLY B O 1
ATOM 2085 N N . PRO B 1 132 ? 3.805 -24.188 17.562 1 27.25 132 PRO B N 1
ATOM 2086 C CA . PRO B 1 132 ? 3.83 -25.641 17.797 1 27.25 132 PRO B CA 1
ATOM 2087 C C . PRO B 1 132 ? 2.438 -26.266 17.781 1 27.25 132 PRO B C 1
ATOM 2089 O O . PRO B 1 132 ? 1.447 -25.578 18.062 1 27.25 132 PRO B O 1
ATOM 2092 N N . ARG B 1 133 ? 2.344 -27.484 17.109 1 23.81 133 ARG B N 1
ATOM 2093 C CA . ARG B 1 133 ? 1.324 -28.531 17.156 1 23.81 133 ARG B CA 1
ATOM 2094 C C . ARG B 1 133 ? 1.289 -29.188 18.531 1 23.81 133 ARG B C 1
ATOM 2096 O O . ARG B 1 133 ? 2.322 -29.625 19.047 1 23.81 133 ARG B O 1
ATOM 2103 N N . SER B 1 134 ? 0.381 -28.766 19.453 1 22.06 134 SER B N 1
ATOM 2104 C CA . SER B 1 134 ? 0.079 -29.656 20.562 1 22.06 134 SER B CA 1
ATOM 2105 C C . SER B 1 134 ? -0.244 -31.062 20.078 1 22.06 134 SER B C 1
ATOM 2107 O O . SER B 1 134 ? -1.116 -31.25 19.219 1 22.06 134 SER B O 1
ATOM 2109 N N . SER B 1 135 ? 0.702 -32.062 20.328 1 22.64 135 SER B N 1
ATOM 2110 C CA . SER B 1 135 ? 0.245 -33.375 20.766 1 22.64 135 SER B CA 1
ATOM 2111 C C . SER B 1 135 ? -0.52 -33.281 22.078 1 22.64 135 SER B C 1
ATOM 2113 O O . SER B 1 135 ? -0.153 -32.5 22.969 1 22.64 135 SER B O 1
#

Organism: NCBI:txid586396

Foldseek 3Di:
DDPVLQVVLVVLLVVVCVVVVVPPDDDFVVSFVVSLVVSCPDPVNVPPPSVFKGKGKDQFDKDWDKAFDVFWDWDDDQNMIMIMGGHDPDDPPPDDDPDAQDPPNTMGTYMDGRNSPPDDDPDDRPPPDDDDDDD/DDPVLQVVLVVLLVVVCVVVVVPPDDDFVVSFVVSLVVSCPDPVNVPDPSVFKGKGKDQFDKDWDKAFDVFWAWDDDQNMIMIMGGHDPDPPDVDDDDDAQDPPPTMHTYMDGRNSPPDPDPDPRPPPDDDDDDD

Sequence (270 aa):
MPGTMQERAFRSTRAFLDANCHDKRPNPTRLAMCLKKVLVGDQEFDGAYGLAWHCIAGKSFGSFVTHANGGFVYFSVDNLCFPLFKTEVRPLIKPKPPRLGVCNGLVCTEPHRTTLLLRPDRTRPSKMRSGPRSSMPGTMQERAFRSTRAFLDANCHDKRPNPTRLAMCLKKVLVGDQEFDGAYGLAWHCIAGKSFGSFVTHANGGFVYFSVDNLCFPLFKTEVRPLIKPKPPRLGVCNGLVCTEPHRTTLLLRPDRTRPSKMRSGPRSS

InterPro domains:
  IPR001372 Dynein light chain, type 1/2 [PF01221] (1-87)
  IPR001372 Dynein light chain, type 1/2 [PTHR11886] (1-87)
  IPR001372 Dynein light chain, type 1/2 [SM01375] (1-87)
  IPR037177 Dynein light chain superfamily [G3DSA:3.30.740.10] (1-87)
  IPR037177 Dynein light chain superfamily [SSF54648] (1-87)

Solvent-accessible surface area (backbone atoms only — not comparable to full-atom values): 15003 Å² total; per-residue (Å²): 63,58,67,68,57,50,49,48,54,50,51,52,47,50,51,53,48,62,74,45,57,82,52,89,74,69,53,33,21,57,50,11,42,51,48,44,51,56,43,36,72,29,78,88,48,36,46,91,56,51,71,30,46,32,21,33,18,27,40,33,33,12,25,2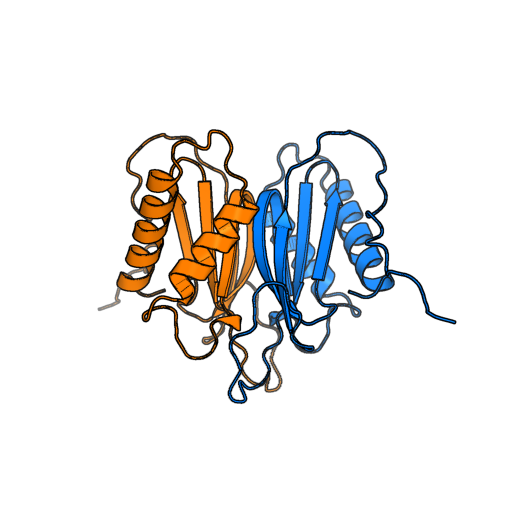2,41,43,21,21,60,54,27,49,47,75,49,70,58,98,62,29,33,39,47,38,35,23,48,69,42,57,70,77,57,90,70,70,78,72,56,85,70,40,56,65,75,59,36,26,38,48,74,41,80,31,76,49,64,70,82,93,71,93,73,67,77,80,76,81,79,79,81,84,80,84,124,62,59,67,68,57,50,50,49,54,50,52,52,48,50,50,52,48,62,74,45,59,82,53,89,72,70,54,32,21,56,50,11,42,52,48,44,52,57,43,35,71,29,77,87,50,36,48,95,61,51,71,29,46,30,21,34,18,28,41,32,34,10,25,22,41,44,23,20,60,54,29,49,46,73,46,67,58,96,59,29,33,39,46,36,35,23,47,70,42,56,72,75,60,89,62,69,80,74,58,85,70,40,57,66,76,58,38,28,39,49,75,40,78,32,76,48,66,68,80,89,65,90,68,64,70,79,74,80,78,78,81,86,81,83,126

pLDDT: mean 70.59, std 22.97, range [20.8, 93.88]

Nearest PDB structures (foldseek):
  7y8w-assembly1_B  TM=8.546E-01  e=4.395E-05  Caenorhabditis elegans
  7n9f-assembly1_s  TM=8.383E-01  e=2.465E-05  Saccharomyces cerevisiae
  7cnu-assembly2_B  TM=8.115E-01  e=3.187E-05  Homo sapiens
  3rjs-assembly1_A-2  TM=8.467E-01  e=8.359E-05  Toxoplasma gondii
  7y8w-assembly1_B  TM=8.552E-01  e=5.640E-05  Caenorhabditis elegans

Secondary structure (DSSP, 8-state):
--HHHHHHHHHHHHHHHHHTTT-SS--HHHHHHHHHHHHHTSTTT-SS-GGGEEEEEEEEEEEEEEEETT-EEEEEETTEEEEEEE-------S-----TT--BTTEEEEEEE-------S--------------/--HHHHHHHHHHHHHHHHHTTT-SS--HHHHHHHHHHHHHTSTTT-SS-GGGEEEEEEEEEEEEEEEETT-EEEEEETTEEEEEEE-------S-----TT---SSEEEEEEE-------S--------------

Radius of gyration: 18.41 Å; Cα contacts (8 Å, |Δi|>4): 473; chains: 2; bounding box: 47×58×44 Å